Protein AF-A0A4R7WCK3-F1 (afdb_monomer)

Mean predicted aligned error: 16.87 Å

Sequence (222 aa):
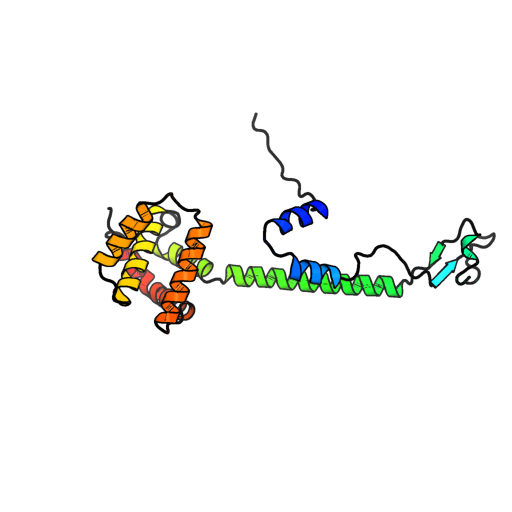MRQEYKLVPVDATADMIAAGMKVYGATARYNAMLAAAPAPLGMEVEVLAWYLPDEDGKPDATVRGDVAKHVPEAFPLVDRAHIARLQAENAALQQRLSVADQRVDELTLNSFQQRVRPWMAECFGPEVLGDEQERNHRFIEEALELIQACGATASEAHQLVDYVYGRPVGDKIQEIGGVMVTLAALCLAHGLNMHIAGETELQRIWTKVDQIRGCQKFCVRA

Secondary structure (DSSP, 8-state):
-PPPP-PPPPPPPHHHHHHHHHTTT-HHHHHHHHHHS---------EEEEEEE-TTS-EEEEE-TTGGGG-TT-EEEE-HHHHHHHHHHHHHHHHHHHHHHHHHHHHHHTSHHHHHHHHHHHHHHHHHTT-HHHHHHHHHHHHHHHHHHTT--HHHHHHHHHHHHTSPPPPHHHHHHHHHHHHHHHHHHTT--HHHHHHHHHHHHHTTHHHHHHHTT-S---

Solvent-accessible surface area (backbone atoms only — not comparable to full-atom values): 13568 Å² total; per-residue (Å²): 136,85,85,84,81,78,88,72,90,70,84,78,47,74,67,59,54,55,57,63,45,68,76,70,76,54,55,69,70,47,50,50,49,58,71,68,36,76,74,76,89,72,80,76,75,69,62,73,29,36,46,49,67,44,102,84,68,47,91,50,88,74,47,66,93,66,68,60,85,79,45,99,71,57,46,76,40,65,52,63,66,58,53,50,49,53,52,52,50,52,54,51,51,53,51,52,49,53,54,50,51,52,50,51,51,52,51,55,62,67,27,70,72,52,59,48,49,61,54,48,42,72,45,56,35,80,78,55,75,71,39,63,66,61,52,51,53,53,51,53,50,55,54,50,54,52,42,42,75,73,67,53,49,73,68,60,53,51,54,49,48,56,59,56,73,71,46,81,87,78,57,70,71,60,51,53,53,50,51,54,53,51,52,51,52,51,25,56,77,70,76,46,58,65,65,61,51,50,53,53,48,56,59,52,53,66,78,35,40,72,58,55,50,67,50,69,86,69,70,82,87,122

Radius of gyration: 31.65 Å; Cα contacts (8 Å, |Δi|>4): 89; chains: 1; bounding box: 63×64×82 Å

pLDDT: mean 74.07, std 22.54, range [30.89, 98.56]

Structure (mmCIF, N/CA/C/O backbone):
data_AF-A0A4R7WCK3-F1
#
_entry.id   AF-A0A4R7WCK3-F1
#
loop_
_atom_site.group_PDB
_atom_site.id
_atom_site.type_symbol
_atom_site.label_atom_id
_atom_site.label_alt_id
_atom_site.label_comp_id
_atom_site.label_asym_id
_atom_site.label_entity_id
_atom_site.label_seq_id
_atom_site.pdbx_PDB_ins_code
_atom_site.Cartn_x
_atom_site.Cartn_y
_atom_site.Cartn_z
_atom_site.occupancy
_atom_site.B_iso_or_equiv
_atom_site.auth_seq_id
_atom_site.auth_comp_id
_atom_site.auth_asym_id
_atom_site.auth_atom_id
_atom_site.pdbx_PDB_model_num
ATOM 1 N N . MET A 1 1 ? 39.339 -16.619 13.224 1.00 38.72 1 MET A N 1
ATOM 2 C CA . MET A 1 1 ? 39.342 -16.730 11.750 1.00 38.72 1 MET A CA 1
ATOM 3 C C . MET A 1 1 ? 37.911 -16.555 11.271 1.00 38.72 1 MET A C 1
ATOM 5 O O . MET A 1 1 ? 37.092 -17.405 11.586 1.00 38.72 1 MET A O 1
ATOM 9 N N . ARG A 1 2 ? 37.573 -15.433 10.623 1.00 31.72 2 ARG A N 1
ATOM 10 C CA . ARG A 1 2 ? 36.254 -15.249 9.996 1.00 31.72 2 ARG A CA 1
ATOM 11 C C . ARG A 1 2 ? 36.349 -15.801 8.575 1.00 31.72 2 ARG A C 1
ATOM 13 O O . ARG A 1 2 ? 37.193 -15.338 7.819 1.00 31.72 2 ARG A O 1
ATOM 20 N N . GLN A 1 3 ? 35.559 -16.824 8.260 1.00 35.12 3 GLN A N 1
ATOM 21 C CA . GLN A 1 3 ? 35.406 -17.301 6.887 1.00 35.12 3 GLN A CA 1
ATOM 22 C C . GLN A 1 3 ? 34.564 -16.283 6.118 1.00 35.12 3 GLN A C 1
ATOM 24 O O . GLN A 1 3 ? 33.428 -16.005 6.498 1.00 35.12 3 GLN A O 1
ATOM 29 N N . GLU A 1 4 ? 35.140 -15.712 5.067 1.00 30.89 4 GLU A N 1
ATOM 30 C CA . GLU A 1 4 ? 34.411 -14.917 4.085 1.00 30.89 4 GLU A CA 1
ATOM 31 C C . GLU A 1 4 ? 33.751 -15.868 3.084 1.00 30.89 4 GLU A C 1
ATOM 33 O O . GLU A 1 4 ? 34.425 -16.646 2.408 1.00 30.89 4 GLU A O 1
ATOM 38 N N . TYR A 1 5 ? 32.422 -15.823 3.005 1.00 34.84 5 TYR A N 1
ATOM 39 C CA . TYR A 1 5 ? 31.654 -16.553 2.003 1.00 34.84 5 TYR A CA 1
ATOM 40 C C . TYR A 1 5 ? 31.407 -15.632 0.811 1.00 34.84 5 TYR A C 1
ATOM 42 O O . TYR A 1 5 ? 30.810 -14.565 0.953 1.00 34.84 5 TYR A O 1
ATOM 50 N N . LYS A 1 6 ? 31.863 -16.050 -0.371 1.00 31.77 6 LYS A N 1
ATOM 51 C CA . LYS A 1 6 ? 31.598 -15.364 -1.636 1.00 31.77 6 LYS A CA 1
ATOM 52 C C . LYS A 1 6 ? 30.443 -16.073 -2.336 1.00 31.77 6 LYS A C 1
ATOM 54 O O . LYS A 1 6 ? 30.582 -17.228 -2.729 1.00 31.77 6 LYS A O 1
ATOM 59 N N . LEU A 1 7 ? 29.308 -15.390 -2.478 1.00 32.06 7 LEU A N 1
ATOM 60 C CA . LEU A 1 7 ? 28.212 -15.847 -3.330 1.00 32.06 7 LEU A CA 1
ATOM 61 C C . LEU A 1 7 ? 28.695 -15.842 -4.783 1.00 32.06 7 LEU A C 1
ATOM 63 O O . LEU A 1 7 ? 29.089 -14.802 -5.312 1.00 32.06 7 LEU A O 1
ATOM 67 N N . VAL A 1 8 ? 28.696 -17.017 -5.403 1.00 37.34 8 VAL A N 1
ATOM 68 C CA . VAL A 1 8 ? 28.954 -17.180 -6.833 1.00 37.34 8 VAL A CA 1
ATOM 69 C C . VAL A 1 8 ? 27.589 -17.328 -7.504 1.00 37.34 8 VAL A C 1
ATOM 71 O O . VAL A 1 8 ? 26.852 -18.240 -7.124 1.00 37.34 8 VAL A O 1
ATOM 74 N N . PRO A 1 9 ? 27.212 -16.449 -8.449 1.00 37.12 9 PRO A N 1
ATOM 75 C CA . PRO A 1 9 ? 26.004 -16.642 -9.236 1.00 37.12 9 PRO A CA 1
ATOM 76 C C . PRO A 1 9 ? 26.137 -17.958 -10.000 1.00 37.12 9 PRO A C 1
ATOM 78 O O . PRO A 1 9 ? 27.088 -18.143 -10.757 1.00 37.12 9 PRO A O 1
ATOM 81 N N . VAL A 1 10 ? 25.220 -18.886 -9.748 1.00 48.84 10 VAL A N 1
ATOM 82 C CA . VAL A 1 10 ? 25.107 -20.118 -10.525 1.00 48.84 10 VAL A CA 1
ATOM 83 C C . VAL A 1 10 ? 24.004 -19.873 -11.536 1.00 48.84 10 VAL A C 1
ATOM 85 O O . VAL A 1 10 ? 22.892 -19.518 -11.140 1.00 48.84 10 VAL A O 1
ATOM 88 N N . ASP A 1 11 ? 24.303 -20.040 -12.821 1.00 52.59 11 ASP A N 1
ATOM 89 C CA . ASP A 1 11 ? 23.267 -20.010 -13.847 1.00 52.59 11 ASP A CA 1
ATOM 90 C C . ASP A 1 11 ? 22.222 -21.076 -13.511 1.00 52.59 11 ASP A C 1
ATOM 92 O O . ASP A 1 11 ? 22.542 -22.248 -13.282 1.00 52.59 11 ASP A O 1
ATOM 96 N N . ALA A 1 12 ? 20.966 -20.649 -13.397 1.00 51.59 12 ALA A N 1
ATOM 97 C CA . ALA A 1 12 ? 19.894 -21.533 -12.982 1.00 51.59 12 ALA A CA 1
ATOM 98 C C . ALA A 1 12 ? 19.701 -22.622 -14.042 1.00 51.59 12 ALA A C 1
ATOM 100 O O . ALA A 1 12 ? 19.399 -22.344 -15.203 1.00 51.59 12 ALA A O 1
ATOM 101 N N . THR A 1 13 ? 19.869 -23.878 -13.636 1.00 60.91 13 THR A N 1
ATOM 102 C CA . THR A 1 13 ? 19.591 -25.012 -14.517 1.00 60.91 13 THR A CA 1
ATOM 103 C C . THR A 1 13 ? 18.090 -25.111 -14.788 1.00 60.91 13 THR A C 1
ATOM 105 O O . THR A 1 13 ? 17.265 -24.681 -13.974 1.00 60.91 13 THR A O 1
ATOM 108 N N . ALA A 1 14 ? 17.716 -25.707 -15.922 1.00 49.44 14 ALA A N 1
ATOM 109 C CA . ALA A 1 14 ? 16.314 -25.891 -16.301 1.00 49.44 14 ALA A CA 1
ATOM 110 C C . ALA A 1 14 ? 15.492 -26.593 -15.197 1.00 49.44 14 ALA A C 1
ATOM 112 O O . ALA A 1 14 ? 14.347 -26.218 -14.939 1.00 49.44 14 ALA A O 1
ATOM 113 N N . ASP A 1 15 ? 16.108 -27.535 -14.479 1.00 58.47 15 ASP A N 1
ATOM 114 C CA . ASP A 1 15 ? 15.478 -28.270 -13.380 1.00 58.47 15 ASP A CA 1
ATOM 115 C C . ASP A 1 15 ? 15.235 -27.394 -12.141 1.00 58.47 15 ASP A C 1
ATOM 117 O O . ASP A 1 15 ? 14.193 -27.504 -11.491 1.00 58.47 15 ASP A O 1
ATOM 121 N N . MET A 1 16 ? 16.157 -26.474 -11.831 1.00 54.25 16 MET A N 1
ATOM 122 C CA . MET A 1 16 ? 16.014 -25.532 -10.713 1.00 54.25 16 MET A CA 1
ATOM 123 C C . MET A 1 16 ? 14.895 -24.518 -10.970 1.00 54.25 16 MET A C 1
ATOM 125 O O . MET A 1 16 ? 14.123 -24.201 -10.062 1.00 54.25 16 MET A O 1
ATOM 129 N N . ILE A 1 17 ? 14.761 -24.059 -12.218 1.00 54.28 17 ILE A N 1
ATOM 130 C CA . ILE A 1 17 ? 13.686 -23.152 -12.641 1.00 54.28 17 ILE A CA 1
ATOM 131 C C . ILE A 1 17 ? 12.331 -23.873 -12.573 1.00 54.28 17 ILE A C 1
ATOM 133 O O . ILE A 1 17 ? 11.371 -23.349 -12.003 1.00 54.28 17 ILE A O 1
ATOM 137 N N . ALA A 1 18 ? 12.259 -25.112 -13.071 1.00 53.69 18 ALA A N 1
ATOM 138 C CA . ALA A 1 18 ? 11.043 -25.922 -13.032 1.00 53.69 18 ALA A CA 1
ATOM 139 C C . ALA A 1 18 ? 10.586 -26.252 -11.595 1.00 53.69 18 ALA A C 1
ATOM 141 O O . ALA A 1 18 ? 9.383 -26.256 -11.309 1.00 53.69 18 ALA A O 1
ATOM 142 N N . ALA A 1 19 ? 11.527 -26.494 -10.676 1.00 58.06 19 ALA A N 1
ATOM 143 C CA . ALA A 1 19 ? 11.235 -26.766 -9.269 1.00 58.06 19 ALA A CA 1
ATOM 144 C C . ALA A 1 19 ? 10.686 -25.533 -8.530 1.00 58.06 19 ALA A C 1
ATOM 146 O O . ALA A 1 19 ? 9.700 -25.651 -7.800 1.00 58.06 19 ALA A O 1
ATOM 147 N N . GLY A 1 20 ? 11.262 -24.347 -8.763 1.00 55.19 20 GLY A N 1
ATOM 148 C CA . GLY A 1 20 ? 10.795 -23.098 -8.150 1.00 55.19 20 GLY A CA 1
ATOM 149 C C . GLY A 1 20 ? 9.381 -22.695 -8.585 1.00 55.19 20 GLY A C 1
ATOM 150 O O . GLY A 1 20 ? 8.617 -22.148 -7.793 1.00 55.19 20 GLY A O 1
ATOM 151 N N . MET A 1 21 ? 8.990 -23.022 -9.820 1.00 52.06 21 MET A N 1
ATOM 152 C CA . MET A 1 21 ? 7.696 -22.618 -10.385 1.00 52.06 21 MET A CA 1
ATOM 153 C C . MET A 1 21 ? 6.519 -23.528 -10.004 1.00 52.06 21 MET A C 1
ATOM 155 O O . MET A 1 21 ? 5.377 -23.061 -9.973 1.00 52.06 21 MET A O 1
ATOM 159 N N . LYS A 1 22 ? 6.764 -24.799 -9.651 1.00 51.22 22 LYS A N 1
ATOM 160 C CA . LYS A 1 22 ? 5.717 -25.692 -9.112 1.00 51.22 22 LYS A CA 1
ATOM 161 C C . LYS A 1 22 ? 5.117 -25.179 -7.799 1.00 51.22 22 LYS A C 1
ATOM 163 O O . LYS A 1 22 ? 3.954 -25.456 -7.526 1.00 51.22 22 LYS A O 1
ATOM 168 N N . VAL A 1 23 ? 5.891 -24.428 -7.014 1.00 49.94 23 VAL A N 1
ATOM 169 C CA . VAL A 1 23 ? 5.501 -23.936 -5.683 1.00 49.94 23 VAL A CA 1
ATOM 170 C C . VAL A 1 23 ? 4.470 -22.797 -5.754 1.00 49.94 23 VAL A C 1
ATOM 172 O O . VAL A 1 23 ? 3.671 -22.653 -4.836 1.00 49.94 23 VAL A O 1
ATOM 175 N N . TYR A 1 24 ? 4.415 -22.036 -6.857 1.00 49.53 24 TYR A N 1
ATOM 176 C CA . TYR A 1 24 ? 3.615 -20.800 -6.958 1.00 49.53 24 TYR A CA 1
ATOM 177 C C . TYR A 1 24 ? 2.472 -20.838 -7.991 1.00 49.53 24 TYR A C 1
ATOM 179 O O . TYR A 1 24 ? 1.928 -19.800 -8.359 1.00 49.53 24 TYR A O 1
ATOM 187 N N . GLY A 1 25 ? 2.065 -22.021 -8.466 1.00 45.97 25 GLY A N 1
ATOM 188 C CA . GLY A 1 25 ? 0.792 -22.190 -9.191 1.00 45.97 25 GLY A CA 1
ATOM 189 C C . GLY A 1 25 ? 0.688 -21.537 -10.581 1.00 45.97 25 GLY A C 1
ATOM 190 O O . GLY A 1 25 ? -0.411 -21.422 -11.117 1.00 45.97 25 GLY A O 1
ATOM 191 N N . ALA A 1 26 ? 1.797 -21.145 -11.212 1.00 48.50 26 ALA A N 1
ATOM 192 C CA . ALA A 1 26 ? 1.801 -20.499 -12.533 1.00 48.50 26 ALA A CA 1
ATOM 193 C C . ALA A 1 26 ? 1.771 -21.484 -13.727 1.00 48.50 26 ALA A C 1
ATOM 195 O O . ALA A 1 26 ? 2.130 -21.128 -14.848 1.00 48.50 26 ALA A O 1
ATOM 196 N N . THR A 1 27 ? 1.368 -22.738 -13.525 1.00 55.53 27 THR A N 1
ATOM 197 C CA . THR A 1 27 ? 1.693 -23.828 -14.456 1.00 55.53 27 THR A CA 1
ATOM 198 C C . THR A 1 27 ? 0.921 -23.793 -15.773 1.00 55.53 27 THR A C 1
ATOM 200 O O . THR A 1 27 ? 1.526 -24.026 -16.805 1.00 55.53 27 THR A O 1
ATOM 203 N N . ALA A 1 28 ? -0.371 -23.462 -15.823 1.00 49.66 28 ALA A N 1
ATOM 204 C CA . ALA A 1 28 ? -1.133 -23.596 -17.078 1.00 49.66 28 ALA A CA 1
ATOM 205 C C . ALA A 1 28 ? -0.783 -22.539 -18.144 1.00 49.66 28 ALA A C 1
ATOM 207 O O . ALA A 1 28 ? -0.506 -22.887 -19.290 1.00 49.66 28 ALA A O 1
ATOM 208 N N . ARG A 1 29 ? -0.764 -21.249 -17.779 1.00 44.12 29 ARG A N 1
ATOM 209 C CA . ARG A 1 29 ? -0.407 -20.168 -18.718 1.00 44.12 29 ARG A CA 1
ATOM 210 C C . ARG A 1 29 ? 1.068 -20.203 -19.093 1.00 44.12 29 ARG A C 1
ATOM 212 O O . ARG A 1 29 ? 1.380 -19.958 -20.249 1.00 44.12 29 ARG A O 1
ATOM 219 N N . TYR A 1 30 ? 1.951 -20.546 -18.156 1.00 45.94 30 TYR A N 1
ATOM 220 C CA . TYR A 1 30 ?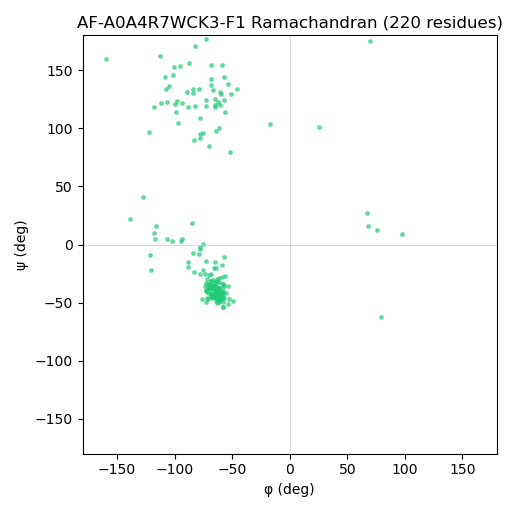 3.375 -20.672 -18.448 1.00 45.94 30 TYR A CA 1
ATOM 221 C C . TYR A 1 30 ? 3.687 -21.927 -19.267 1.00 45.94 30 TYR A C 1
ATOM 223 O O . TYR A 1 30 ? 4.441 -21.829 -20.221 1.00 45.94 30 TYR A O 1
ATOM 231 N N . ASN A 1 31 ? 3.045 -23.072 -19.004 1.00 48.78 31 ASN A N 1
ATOM 232 C CA . ASN A 1 31 ? 3.180 -24.256 -19.863 1.00 48.78 31 ASN A CA 1
ATOM 233 C C . ASN A 1 31 ? 2.607 -24.004 -21.259 1.00 48.78 31 ASN A C 1
ATOM 235 O O . ASN A 1 31 ? 3.186 -24.467 -22.231 1.00 48.78 31 ASN A O 1
ATOM 239 N N . ALA A 1 32 ? 1.514 -23.243 -21.381 1.00 50.53 32 ALA A N 1
ATOM 240 C CA . ALA A 1 32 ? 1.021 -22.791 -22.679 1.00 50.53 32 ALA A CA 1
ATOM 241 C C . ALA A 1 32 ? 2.012 -21.830 -23.355 1.00 50.53 32 ALA A C 1
ATOM 243 O O . ALA A 1 32 ? 2.186 -21.898 -24.563 1.00 50.53 32 ALA A O 1
ATOM 244 N N . MET A 1 33 ? 2.699 -20.980 -22.586 1.00 48.38 33 MET A N 1
ATOM 245 C CA . MET A 1 33 ? 3.734 -20.078 -23.090 1.00 48.38 33 MET A CA 1
ATOM 246 C C . MET A 1 33 ? 5.027 -20.814 -23.466 1.00 48.38 33 MET A C 1
ATOM 248 O O . MET A 1 33 ? 5.654 -20.411 -24.427 1.00 48.38 33 MET A O 1
ATOM 252 N N . LEU A 1 34 ? 5.400 -21.896 -22.775 1.00 45.53 34 LEU A N 1
ATOM 253 C CA . LEU A 1 34 ? 6.506 -22.798 -23.124 1.00 45.53 34 LEU A CA 1
ATOM 254 C C . LEU A 1 34 ? 6.156 -23.700 -24.314 1.00 45.53 34 LEU A C 1
ATOM 256 O O . LEU A 1 34 ? 7.013 -23.974 -25.140 1.00 45.53 34 LEU A O 1
ATOM 260 N N . ALA A 1 35 ? 4.901 -24.142 -24.419 1.00 52.69 35 ALA A N 1
ATOM 261 C CA . ALA A 1 35 ? 4.403 -24.895 -25.568 1.00 52.69 35 ALA A CA 1
ATOM 262 C C . ALA A 1 35 ? 4.238 -24.009 -26.814 1.00 52.69 35 ALA A C 1
ATOM 264 O O . ALA A 1 35 ? 4.351 -24.500 -27.933 1.00 52.69 35 ALA A O 1
ATOM 265 N N . ALA A 1 36 ? 3.962 -22.716 -26.618 1.00 44.78 36 ALA A N 1
ATOM 266 C CA . ALA A 1 36 ? 3.935 -21.701 -27.669 1.00 44.78 36 ALA A CA 1
ATOM 267 C C . ALA A 1 36 ? 5.305 -21.047 -27.901 1.00 44.78 36 ALA A C 1
ATOM 269 O O . ALA A 1 36 ? 5.493 -20.378 -28.918 1.00 44.78 36 ALA A O 1
ATOM 270 N N . ALA A 1 37 ? 6.251 -21.213 -26.973 1.00 40.53 37 ALA A N 1
ATOM 271 C CA . ALA A 1 37 ? 7.620 -20.788 -27.173 1.00 40.53 37 ALA A CA 1
ATOM 272 C C . ALA A 1 37 ? 8.202 -21.666 -28.283 1.00 40.53 37 ALA A C 1
ATOM 274 O O . ALA A 1 37 ? 8.027 -22.889 -28.249 1.00 40.53 37 ALA A O 1
ATOM 275 N N . PRO A 1 38 ? 8.877 -21.073 -29.279 1.00 44.88 38 PRO A N 1
ATOM 276 C CA . PRO A 1 38 ? 9.617 -21.868 -30.242 1.00 44.88 38 PRO A CA 1
ATOM 277 C C . PRO A 1 38 ? 10.566 -22.782 -29.465 1.00 44.88 38 PRO A C 1
ATOM 279 O O . PRO A 1 38 ? 11.148 -22.351 -28.464 1.00 44.88 38 PRO A O 1
ATOM 282 N N . ALA A 1 39 ? 10.669 -24.047 -29.887 1.00 42.22 39 ALA A N 1
ATOM 283 C CA . ALA A 1 39 ? 11.532 -25.019 -29.229 1.00 42.22 39 ALA A CA 1
ATOM 284 C C . ALA A 1 39 ? 12.906 -24.373 -28.966 1.00 42.22 39 ALA A C 1
ATOM 286 O O . ALA A 1 39 ? 13.426 -23.707 -29.871 1.00 42.22 39 ALA A O 1
ATOM 287 N N . PRO A 1 40 ? 13.489 -24.513 -27.755 1.00 42.56 40 PRO A N 1
ATOM 288 C CA . PRO A 1 40 ? 14.861 -24.067 -27.536 1.00 42.56 40 PRO A CA 1
ATOM 289 C C . PRO A 1 40 ? 15.688 -24.692 -28.648 1.00 42.56 40 PRO A C 1
ATOM 291 O O . PRO A 1 40 ? 15.490 -25.880 -28.885 1.00 42.56 40 PRO A O 1
ATOM 294 N N . LEU A 1 41 ? 16.490 -23.887 -29.362 1.00 48.84 41 LEU A N 1
ATOM 295 C CA . LEU A 1 41 ? 17.185 -24.251 -30.606 1.00 48.84 41 LEU A CA 1
ATOM 296 C C . LEU A 1 41 ? 17.997 -25.552 -30.435 1.00 48.84 41 LEU A C 1
ATOM 298 O O . LEU A 1 41 ? 19.208 -25.559 -30.231 1.00 48.84 41 LEU A O 1
ATOM 302 N N . GLY A 1 42 ? 17.290 -26.672 -30.510 1.00 43.41 42 GLY A N 1
ATOM 303 C CA . GLY A 1 42 ? 17.774 -28.021 -30.648 1.00 43.41 42 GLY A CA 1
ATOM 304 C C . GLY A 1 42 ? 17.996 -28.170 -32.129 1.00 43.41 42 GLY A C 1
ATOM 305 O O . GLY A 1 42 ? 17.063 -28.439 -32.874 1.00 43.41 42 GLY A O 1
ATOM 306 N N . MET A 1 43 ? 19.219 -27.831 -32.512 1.00 51.16 43 MET A N 1
ATOM 307 C CA . MET A 1 43 ? 19.800 -27.917 -33.840 1.00 51.16 43 MET A CA 1
ATOM 308 C C . MET A 1 43 ? 19.038 -28.825 -34.815 1.00 51.16 43 MET A C 1
ATOM 310 O O . MET A 1 43 ? 19.240 -30.033 -34.827 1.00 51.16 43 MET A O 1
ATOM 314 N N . GLU A 1 44 ? 18.299 -28.219 -35.734 1.00 42.72 44 GLU A N 1
ATOM 315 C CA . GLU A 1 44 ? 18.464 -28.576 -37.136 1.00 42.72 44 GLU A CA 1
ATOM 316 C C . GLU A 1 44 ? 18.822 -27.298 -37.875 1.00 42.72 44 GLU A C 1
ATOM 318 O O . GL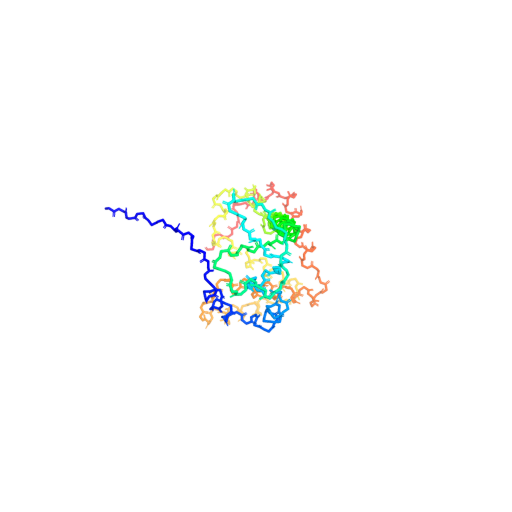U A 1 44 ? 17.993 -26.446 -38.186 1.00 42.72 44 GLU A O 1
ATOM 323 N N . VAL A 1 45 ? 20.124 -27.131 -38.071 1.00 45.84 45 VAL A N 1
ATOM 324 C CA . VAL A 1 45 ? 20.632 -26.179 -39.042 1.00 45.84 45 VAL A CA 1
ATOM 325 C C . VAL A 1 45 ? 20.122 -26.642 -40.401 1.00 45.84 45 VAL A C 1
ATOM 327 O O . VAL A 1 45 ? 20.416 -27.766 -40.804 1.00 45.84 45 VAL A O 1
ATOM 330 N N . GLU A 1 46 ? 19.393 -25.792 -41.121 1.00 44.03 46 GLU A N 1
ATOM 331 C CA . GLU A 1 46 ? 19.106 -26.051 -42.529 1.00 44.03 46 GLU A CA 1
ATOM 332 C C . GLU A 1 46 ? 20.439 -26.025 -43.295 1.00 44.03 46 GLU A C 1
ATOM 334 O O . GLU A 1 46 ? 21.000 -24.967 -43.588 1.00 44.03 46 GLU A O 1
ATOM 339 N N . VAL A 1 47 ? 21.008 -27.207 -43.542 1.00 47.56 47 VAL A N 1
ATOM 340 C CA . VAL A 1 47 ? 22.244 -27.349 -44.313 1.00 47.56 47 VAL A CA 1
ATOM 341 C C . VAL A 1 47 ? 21.898 -27.133 -45.782 1.00 47.56 47 VAL A C 1
ATOM 343 O O . VAL A 1 47 ? 21.457 -28.050 -46.473 1.00 47.56 47 VAL A O 1
ATOM 346 N N . LEU A 1 48 ? 22.084 -25.902 -46.264 1.00 44.44 48 LEU A N 1
ATOM 347 C CA . LEU A 1 48 ? 21.749 -25.524 -47.642 1.00 44.44 48 LEU A CA 1
ATOM 348 C C . LEU A 1 48 ? 22.639 -26.228 -48.679 1.00 44.44 48 LEU A C 1
ATOM 350 O O . LEU A 1 48 ? 22.206 -26.483 -49.808 1.00 44.44 48 LEU A O 1
ATOM 354 N N . ALA A 1 49 ? 23.886 -26.524 -48.305 1.00 47.94 49 ALA A N 1
ATOM 355 C CA . ALA A 1 49 ? 24.855 -27.245 -49.120 1.00 47.94 49 ALA A CA 1
ATOM 356 C C . ALA A 1 49 ? 25.965 -27.850 -48.249 1.00 47.94 49 ALA A C 1
ATOM 358 O O . ALA A 1 49 ? 26.234 -27.385 -47.139 1.00 47.94 49 ALA A O 1
ATOM 359 N N . TRP A 1 50 ? 26.642 -28.857 -48.790 1.00 51.34 50 TRP A N 1
ATOM 360 C CA . TRP A 1 50 ? 27.906 -29.356 -48.261 1.00 51.34 50 TRP A CA 1
ATOM 361 C C . TRP A 1 50 ? 29.041 -28.952 -49.194 1.00 51.34 50 TRP A C 1
ATOM 363 O O . TRP A 1 50 ? 28.864 -28.913 -50.416 1.00 51.34 50 TRP A O 1
ATOM 373 N N . TYR A 1 51 ? 30.192 -28.641 -48.606 1.00 53.72 51 TYR A N 1
ATOM 374 C CA . TYR A 1 51 ? 31.411 -28.325 -49.337 1.00 53.72 51 TYR A CA 1
ATOM 375 C C . TYR A 1 51 ? 32.403 -29.499 -49.280 1.00 53.72 51 TYR A C 1
ATOM 377 O O . TYR A 1 51 ? 32.584 -30.083 -48.211 1.00 53.72 51 TYR A O 1
ATOM 385 N N . LEU A 1 52 ? 33.021 -29.820 -50.425 1.00 54.22 52 LEU A N 1
ATOM 386 C CA . LEU A 1 52 ? 34.062 -30.837 -50.592 1.00 54.22 52 LEU A CA 1
ATOM 387 C C . LEU A 1 52 ? 35.361 -30.173 -51.079 1.00 54.22 52 LEU A C 1
ATOM 389 O O . LEU A 1 52 ? 35.339 -29.586 -52.162 1.00 54.22 52 LEU A O 1
ATOM 393 N N . PRO A 1 53 ? 36.470 -30.235 -50.323 1.00 49.34 53 PRO A N 1
ATOM 394 C CA . PRO A 1 53 ? 37.749 -29.718 -50.797 1.00 49.34 53 PRO A CA 1
ATOM 395 C C . PRO A 1 53 ? 38.308 -30.549 -51.956 1.00 49.34 53 PRO A C 1
ATOM 397 O O . PRO A 1 53 ? 38.251 -31.778 -51.917 1.00 49.34 53 PRO A O 1
ATOM 400 N N . ASP A 1 54 ? 38.845 -29.877 -52.979 1.00 55.31 54 ASP A N 1
ATOM 401 C CA . ASP A 1 54 ? 39.668 -30.524 -54.007 1.00 55.31 54 ASP A CA 1
ATOM 402 C C . ASP A 1 54 ? 41.061 -30.904 -53.457 1.00 55.31 54 ASP A C 1
ATOM 404 O O . ASP A 1 54 ? 41.391 -30.617 -52.301 1.00 55.31 54 ASP A O 1
ATOM 408 N N . GLU A 1 55 ? 41.893 -31.562 -54.274 1.00 55.22 55 GLU A N 1
ATOM 409 C CA . GLU A 1 55 ? 43.247 -32.005 -53.885 1.00 55.22 55 GLU A CA 1
ATOM 410 C C . GLU A 1 55 ? 44.174 -30.847 -53.443 1.00 55.22 55 GLU A C 1
ATOM 412 O O . GLU A 1 55 ? 45.158 -31.087 -52.742 1.00 55.22 55 GLU A O 1
ATOM 417 N N . ASP A 1 56 ? 43.828 -29.595 -53.777 1.00 55.88 56 ASP A N 1
ATOM 418 C CA . ASP A 1 56 ? 44.541 -28.366 -53.405 1.00 55.88 56 ASP A CA 1
ATOM 419 C C . ASP A 1 56 ? 43.864 -27.596 -52.241 1.00 55.88 56 ASP A C 1
ATOM 421 O O . ASP A 1 56 ? 44.313 -26.508 -51.856 1.00 55.88 56 ASP A O 1
ATOM 425 N N . GLY A 1 57 ? 42.777 -28.126 -51.665 1.00 54.78 57 GLY A N 1
ATOM 426 C CA . GLY A 1 57 ? 42.005 -27.512 -50.579 1.00 54.78 57 GLY A CA 1
ATOM 427 C C . GLY A 1 57 ? 41.094 -26.352 -51.005 1.00 54.78 57 GLY A C 1
ATOM 428 O O . GLY A 1 57 ? 40.603 -25.610 -50.144 1.00 54.78 57 GLY A O 1
ATOM 429 N N . LYS A 1 58 ? 40.868 -26.157 -52.310 1.00 47.06 58 LYS A N 1
ATOM 430 C CA . LYS A 1 58 ? 40.049 -25.073 -52.868 1.00 47.06 58 LYS A CA 1
ATOM 431 C C . LYS A 1 58 ? 38.608 -25.498 -53.138 1.00 47.06 58 LYS A C 1
ATOM 433 O O . LYS A 1 58 ? 38.344 -26.677 -53.380 1.00 47.06 58 LYS A O 1
ATOM 438 N N . PRO A 1 59 ? 37.669 -24.526 -53.113 1.00 46.22 59 PRO A N 1
ATOM 439 C CA . PRO A 1 59 ? 36.275 -24.884 -53.171 1.00 46.22 59 PRO A CA 1
ATOM 440 C C . PRO A 1 59 ? 35.718 -25.261 -54.540 1.00 46.22 59 PRO A C 1
ATOM 442 O O . PRO A 1 59 ? 35.498 -24.374 -55.360 1.00 46.22 59 PRO A O 1
ATOM 445 N N . ASP A 1 60 ? 35.418 -26.553 -54.734 1.00 46.09 60 ASP A N 1
ATOM 446 C CA . ASP A 1 60 ? 34.694 -27.094 -55.893 1.00 46.09 60 ASP A CA 1
ATOM 447 C C . ASP A 1 60 ? 33.200 -27.367 -55.579 1.00 46.09 60 ASP A C 1
ATOM 449 O O . ASP A 1 60 ? 32.774 -27.505 -54.428 1.00 46.09 60 ASP A O 1
ATOM 453 N N . ALA A 1 61 ? 32.362 -27.316 -56.612 1.00 46.66 61 ALA A N 1
ATOM 454 C CA . ALA A 1 61 ? 30.958 -26.925 -56.547 1.00 46.66 61 ALA A CA 1
ATOM 455 C C . ALA A 1 61 ? 30.009 -27.851 -55.744 1.00 46.66 61 ALA A C 1
ATOM 457 O O . ALA A 1 61 ? 29.818 -29.027 -56.033 1.00 46.66 61 ALA A O 1
ATOM 458 N N . THR A 1 62 ? 29.330 -27.216 -54.782 1.00 51.09 62 THR A N 1
ATOM 459 C CA . THR A 1 62 ? 27.946 -27.398 -54.290 1.00 51.09 62 THR A CA 1
ATOM 460 C C . THR A 1 62 ? 27.283 -28.773 -54.477 1.00 51.09 62 THR A C 1
ATOM 462 O O . THR A 1 62 ? 26.668 -29.052 -55.507 1.00 51.09 62 THR A O 1
ATOM 465 N N . VAL A 1 63 ? 27.240 -29.580 -53.409 1.00 49.22 63 VAL A N 1
ATOM 466 C CA . VAL A 1 63 ? 26.445 -30.820 -53.385 1.00 49.22 63 VAL A CA 1
ATOM 467 C C . VAL A 1 63 ? 25.205 -30.653 -52.499 1.00 49.22 63 VAL A C 1
ATOM 469 O O . VAL A 1 63 ? 25.310 -30.321 -51.316 1.00 49.22 63 VAL A O 1
ATOM 472 N N . ARG A 1 64 ? 24.009 -30.864 -53.071 1.00 46.62 64 ARG A N 1
ATOM 473 C CA . ARG A 1 64 ? 22.726 -30.820 -52.344 1.00 46.62 64 ARG A CA 1
ATOM 474 C C . ARG A 1 64 ? 22.351 -32.189 -51.768 1.00 46.62 64 ARG A C 1
ATOM 476 O O . ARG A 1 64 ? 22.316 -33.187 -52.483 1.00 46.62 64 ARG A O 1
ATOM 483 N N . GLY A 1 65 ? 21.978 -32.184 -50.489 1.00 46.44 65 GLY A N 1
ATOM 484 C CA . GLY A 1 65 ? 21.050 -33.133 -49.863 1.00 46.44 65 GLY A CA 1
ATOM 485 C C . GLY A 1 65 ? 21.584 -34.514 -49.485 1.00 46.44 65 GLY A C 1
ATOM 486 O O . GLY A 1 65 ? 21.582 -34.849 -48.305 1.00 46.44 65 GLY A O 1
ATOM 487 N N . ASP A 1 66 ? 22.028 -35.327 -50.448 1.00 49.22 66 ASP A N 1
ATOM 488 C CA . ASP A 1 66 ? 22.132 -36.782 -50.208 1.00 49.22 66 ASP A CA 1
ATOM 489 C C . 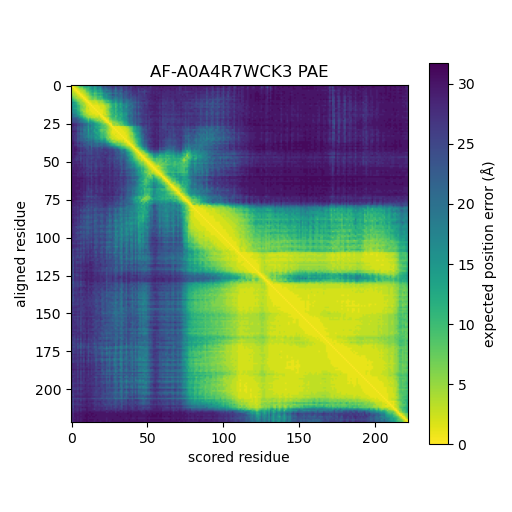ASP A 1 66 ? 23.527 -37.400 -50.357 1.00 49.22 66 ASP A C 1
ATOM 491 O O . ASP A 1 66 ? 23.803 -38.434 -49.748 1.00 49.22 66 ASP A O 1
ATOM 495 N N . VAL A 1 67 ? 24.449 -36.764 -51.082 1.00 46.06 67 VAL A N 1
ATOM 496 C CA . VAL A 1 67 ? 25.796 -37.331 -51.304 1.00 46.06 67 VAL A CA 1
ATOM 497 C C . VAL A 1 67 ? 26.707 -37.154 -50.078 1.00 46.06 67 VAL A C 1
ATOM 499 O O . VAL A 1 67 ? 27.595 -37.967 -49.840 1.00 46.06 67 VAL A O 1
ATOM 502 N N . ALA A 1 68 ? 26.450 -36.145 -49.240 1.00 47.66 68 ALA A N 1
ATOM 503 C CA . ALA A 1 68 ? 27.277 -35.822 -48.073 1.00 47.66 68 ALA A CA 1
ATOM 504 C C . ALA A 1 68 ? 27.275 -36.898 -46.972 1.00 47.66 68 ALA A C 1
ATOM 506 O O . ALA A 1 68 ? 28.210 -36.968 -46.185 1.00 47.66 68 ALA A O 1
ATOM 507 N N . LYS A 1 69 ? 26.269 -37.785 -46.943 1.00 50.75 69 LYS A N 1
ATOM 508 C CA . LYS A 1 69 ? 26.176 -38.889 -45.966 1.00 50.75 69 LYS A CA 1
ATOM 509 C C . LYS A 1 69 ? 27.296 -39.930 -46.117 1.00 50.75 69 LYS A C 1
ATOM 511 O O . LYS A 1 69 ? 27.488 -40.741 -45.219 1.00 50.75 69 LYS A O 1
ATOM 516 N N . HIS A 1 70 ? 28.009 -39.917 -47.244 1.00 50.88 70 HIS A N 1
ATOM 517 C CA . HIS A 1 70 ? 29.028 -40.909 -47.591 1.00 50.88 70 HIS A CA 1
ATOM 518 C C . HIS A 1 70 ? 30.436 -40.312 -47.728 1.00 50.88 70 HIS A C 1
ATOM 520 O O . HIS A 1 70 ? 31.356 -41.039 -48.098 1.00 50.88 70 HIS A O 1
ATOM 526 N N . VAL A 1 71 ? 30.624 -39.015 -47.440 1.00 48.09 71 VAL A N 1
ATOM 527 C CA . VAL A 1 71 ? 31.930 -38.352 -47.562 1.00 48.09 71 VAL A CA 1
ATOM 528 C C . VAL A 1 71 ? 32.467 -37.981 -46.171 1.00 48.09 71 VAL A C 1
ATOM 530 O O . VAL A 1 71 ? 31.788 -37.247 -45.456 1.00 48.09 71 VAL A O 1
ATOM 533 N N . PRO A 1 72 ? 33.660 -38.465 -45.766 1.00 48.44 72 PRO A N 1
ATOM 534 C CA . PRO A 1 72 ? 34.168 -38.310 -44.395 1.00 48.44 72 PRO A CA 1
ATOM 535 C C . PRO A 1 72 ? 34.447 -36.865 -43.948 1.00 48.44 72 PRO A C 1
ATOM 537 O O . PRO A 1 72 ? 34.509 -36.610 -42.750 1.00 48.44 72 PRO A O 1
ATOM 540 N N . GLU A 1 73 ? 34.610 -35.928 -44.888 1.00 50.19 73 GLU A N 1
ATOM 541 C CA . GLU A 1 73 ? 35.075 -34.553 -44.632 1.00 50.19 73 GLU A CA 1
ATOM 542 C C . GLU A 1 73 ? 34.137 -33.489 -45.229 1.00 50.19 73 GLU A C 1
ATOM 544 O O . GLU A 1 73 ? 34.566 -32.495 -45.810 1.00 50.19 73 GLU A O 1
ATOM 549 N N . ALA A 1 74 ? 32.825 -33.698 -45.122 1.00 45.38 74 ALA A N 1
ATOM 550 C CA . ALA A 1 74 ? 31.845 -32.694 -45.520 1.00 45.38 74 ALA A CA 1
ATOM 551 C C . ALA A 1 74 ? 31.620 -31.681 -44.377 1.00 45.38 74 ALA A C 1
ATOM 553 O O . ALA A 1 74 ? 31.343 -32.069 -43.241 1.00 45.38 74 ALA A O 1
ATOM 554 N N . PHE A 1 75 ? 31.681 -30.377 -44.673 1.00 48.62 75 PHE A N 1
ATOM 555 C CA . PHE A 1 75 ? 31.364 -29.307 -43.713 1.00 48.62 75 PHE A CA 1
ATOM 556 C C . PHE A 1 75 ? 30.018 -28.643 -44.052 1.00 48.62 75 PHE A C 1
ATOM 558 O O . PHE A 1 75 ? 29.786 -28.320 -45.224 1.00 48.62 75 PHE A O 1
ATOM 565 N N . PRO A 1 76 ? 29.124 -28.417 -43.070 1.00 50.53 76 PRO A N 1
ATOM 566 C CA . PRO A 1 76 ? 27.816 -27.829 -43.336 1.00 50.53 76 PRO A CA 1
ATOM 567 C C . PRO A 1 76 ? 27.945 -26.335 -43.669 1.00 50.53 76 PRO A C 1
ATOM 569 O O . PRO A 1 76 ? 28.463 -25.554 -42.866 1.00 50.53 76 PRO A O 1
ATOM 572 N N . LEU A 1 77 ? 27.426 -25.904 -44.827 1.00 47.41 77 LEU A N 1
ATOM 573 C CA . LEU A 1 77 ? 27.185 -24.482 -45.082 1.00 47.41 77 LEU A CA 1
ATOM 574 C C . LEU A 1 77 ? 25.904 -24.058 -44.355 1.00 47.41 77 LEU A C 1
ATOM 576 O O . LEU A 1 77 ? 24.791 -24.206 -44.855 1.00 47.41 77 LEU A O 1
ATOM 580 N N . VAL A 1 78 ? 26.098 -23.513 -43.157 1.00 53.66 78 VAL A N 1
ATOM 581 C CA . VAL A 1 78 ? 25.121 -22.671 -42.460 1.00 53.66 78 VAL A CA 1
ATOM 582 C C . VAL A 1 78 ? 24.809 -21.447 -43.318 1.00 53.66 78 VAL A C 1
ATOM 584 O O . VAL A 1 78 ? 25.733 -20.741 -43.736 1.00 53.66 78 VAL A O 1
ATOM 587 N N . ASP A 1 79 ? 23.524 -21.155 -43.543 1.00 64.06 79 ASP A N 1
ATOM 588 C CA . ASP A 1 79 ? 23.127 -19.877 -44.128 1.00 64.06 79 ASP A CA 1
ATOM 589 C C . ASP A 1 79 ? 23.560 -18.741 -43.196 1.00 64.06 79 ASP A C 1
ATOM 591 O O . ASP A 1 79 ? 22.924 -18.440 -42.180 1.00 64.06 79 ASP A O 1
ATOM 595 N N . ARG A 1 80 ? 24.681 -18.102 -43.534 1.00 60.66 80 ARG A N 1
ATOM 596 C CA . ARG A 1 80 ? 25.193 -16.948 -42.793 1.00 60.66 80 ARG A CA 1
ATOM 597 C C . ARG A 1 80 ? 24.144 -15.837 -42.711 1.00 60.66 80 ARG A C 1
ATOM 599 O O . ARG A 1 80 ? 24.162 -15.095 -41.733 1.00 60.66 80 ARG A O 1
ATOM 606 N N . ALA A 1 81 ? 23.222 -15.742 -43.676 1.00 61.00 81 ALA A N 1
ATOM 607 C CA . ALA A 1 81 ? 22.132 -14.774 -43.640 1.00 61.00 81 ALA A CA 1
ATOM 608 C C . ALA A 1 81 ? 21.089 -15.124 -42.566 1.00 61.00 81 ALA A C 1
ATOM 610 O O . ALA A 1 81 ? 20.659 -14.237 -41.828 1.00 61.00 81 ALA A O 1
ATOM 611 N N . HIS A 1 82 ? 20.733 -16.403 -42.414 1.00 66.81 82 HIS A N 1
ATOM 612 C CA . HIS A 1 82 ? 19.850 -16.863 -41.342 1.00 66.81 82 HIS A CA 1
ATOM 613 C C . HIS A 1 82 ? 20.459 -16.640 -39.950 1.00 66.81 82 HIS A C 1
ATOM 615 O O . HIS A 1 82 ? 19.799 -16.081 -39.072 1.00 66.81 82 HIS A O 1
ATOM 621 N N . ILE A 1 83 ? 21.739 -16.987 -39.758 1.00 71.50 83 ILE A N 1
ATOM 622 C CA . ILE A 1 83 ? 22.448 -16.732 -38.491 1.00 71.50 83 ILE A CA 1
ATOM 623 C C . ILE A 1 83 ? 22.498 -15.232 -38.192 1.00 71.50 83 ILE A C 1
ATOM 625 O O . ILE A 1 83 ? 22.174 -14.824 -37.078 1.00 71.50 83 ILE A O 1
ATOM 629 N N . ALA A 1 84 ? 22.843 -14.401 -39.179 1.00 70.69 84 ALA A N 1
ATOM 630 C CA . ALA A 1 84 ? 22.879 -12.951 -39.010 1.00 70.69 84 ALA A CA 1
ATOM 631 C C . ALA A 1 84 ? 21.497 -12.375 -38.659 1.00 70.69 84 ALA A C 1
ATOM 633 O O . ALA A 1 84 ? 21.398 -11.481 -37.818 1.00 70.69 84 ALA A O 1
ATOM 634 N N . ARG A 1 85 ? 20.419 -12.913 -39.245 1.00 78.06 85 ARG A N 1
ATOM 635 C CA . ARG A 1 85 ? 19.042 -12.524 -38.919 1.00 78.06 85 ARG A CA 1
ATOM 636 C C . ARG A 1 85 ? 18.684 -12.867 -37.474 1.00 78.06 85 ARG A C 1
ATOM 638 O O . ARG A 1 85 ? 18.179 -12.000 -36.770 1.00 78.06 85 ARG A O 1
ATOM 645 N N . LEU A 1 86 ? 18.969 -14.089 -37.025 1.00 79.25 86 LEU A N 1
ATOM 646 C CA . LEU A 1 86 ? 18.713 -14.498 -35.640 1.00 79.25 86 LEU A CA 1
ATOM 647 C C . LEU A 1 86 ? 19.565 -13.710 -34.641 1.00 79.25 86 LEU A C 1
ATOM 649 O O . LEU A 1 86 ? 19.089 -13.355 -33.567 1.00 79.25 86 LEU A O 1
ATOM 653 N N . GLN A 1 87 ? 20.815 -13.400 -34.984 1.00 82.38 87 GLN A N 1
ATOM 654 C CA . GLN A 1 87 ? 21.673 -12.546 -34.163 1.00 82.38 87 GLN A CA 1
ATOM 655 C C . GLN A 1 87 ? 21.120 -11.120 -34.063 1.00 82.38 87 GLN A C 1
ATOM 657 O O . GLN A 1 87 ? 21.088 -10.560 -32.969 1.00 82.38 87 GLN A O 1
ATOM 662 N N . ALA A 1 88 ? 20.630 -10.555 -35.170 1.00 80.00 88 ALA A N 1
ATOM 663 C CA . ALA A 1 88 ? 19.983 -9.247 -35.174 1.00 80.00 88 ALA A CA 1
ATOM 664 C C . ALA A 1 88 ? 18.683 -9.243 -34.350 1.00 80.00 88 ALA A C 1
ATOM 666 O O . ALA A 1 88 ? 18.431 -8.302 -33.598 1.00 80.00 88 ALA A O 1
ATOM 667 N N . GLU A 1 89 ? 17.880 -10.304 -34.446 1.00 89.62 89 GLU A N 1
ATOM 668 C CA . GLU A 1 89 ? 16.650 -10.457 -33.666 1.00 89.62 89 GLU A CA 1
ATOM 669 C C . GLU A 1 89 ? 16.937 -10.609 -32.167 1.00 89.62 89 GLU A C 1
ATOM 671 O O . GLU A 1 89 ? 16.337 -9.906 -31.354 1.00 89.62 89 GLU A O 1
ATOM 676 N N . ASN A 1 90 ? 17.916 -11.438 -31.793 1.00 88.12 90 ASN A N 1
ATOM 677 C CA . ASN A 1 90 ? 18.363 -11.567 -30.406 1.00 88.12 90 ASN A CA 1
ATOM 678 C C . ASN A 1 90 ? 18.889 -10.239 -29.849 1.00 88.12 90 ASN A C 1
ATOM 680 O O . ASN A 1 90 ? 18.525 -9.866 -28.735 1.00 88.12 90 ASN A O 1
ATOM 684 N N . ALA A 1 91 ? 19.688 -9.496 -30.620 1.00 89.50 91 ALA A N 1
ATOM 685 C CA . ALA A 1 91 ? 20.172 -8.180 -30.209 1.00 89.50 91 ALA A CA 1
ATOM 686 C C . ALA A 1 91 ? 19.013 -7.190 -29.987 1.00 89.50 91 ALA A C 1
ATOM 688 O O . ALA A 1 91 ? 18.991 -6.468 -28.989 1.00 89.50 91 ALA A O 1
ATOM 689 N N . ALA A 1 92 ? 18.004 -7.201 -30.864 1.00 89.56 92 ALA A N 1
ATOM 690 C CA . ALA A 1 92 ? 16.811 -6.372 -30.709 1.00 89.56 92 ALA A CA 1
ATOM 691 C C . ALA A 1 92 ? 15.980 -6.765 -29.472 1.00 89.56 92 ALA A C 1
ATOM 693 O O . ALA A 1 92 ? 15.481 -5.893 -28.758 1.00 89.56 92 ALA A O 1
ATOM 694 N N . LEU A 1 93 ? 15.838 -8.063 -29.185 1.00 92.56 93 LEU A N 1
ATOM 695 C CA . LEU A 1 93 ? 15.146 -8.547 -27.986 1.00 92.56 93 LEU A CA 1
ATOM 696 C C . LEU A 1 93 ? 15.888 -8.163 -26.703 1.00 92.56 93 LEU A C 1
ATOM 698 O O . LEU A 1 93 ? 15.257 -7.673 -25.767 1.00 92.56 93 LEU A O 1
ATOM 702 N N . GLN A 1 94 ? 17.213 -8.311 -26.676 1.00 93.94 94 GLN A N 1
ATOM 703 C CA . GLN A 1 94 ? 18.046 -7.886 -25.548 1.00 93.94 94 GLN A CA 1
ATOM 704 C C . GLN A 1 94 ? 17.916 -6.384 -25.286 1.00 93.94 94 GLN A C 1
ATOM 706 O O . GLN A 1 94 ? 17.762 -5.966 -24.139 1.00 93.94 94 GLN A O 1
ATOM 711 N N . GLN A 1 95 ? 17.893 -5.569 -26.343 1.00 92.00 95 GLN A N 1
ATOM 712 C CA . GLN A 1 95 ? 17.664 -4.133 -26.212 1.00 92.00 95 GLN A CA 1
ATOM 713 C C . GLN A 1 95 ? 16.282 -3.830 -25.613 1.00 92.00 95 GLN A C 1
ATOM 715 O O . GLN A 1 95 ? 16.168 -3.001 -24.713 1.00 92.00 95 GLN A O 1
ATOM 720 N N . ARG A 1 96 ? 15.225 -4.508 -26.078 1.00 93.38 96 ARG A N 1
ATOM 721 C CA . ARG A 1 96 ? 13.864 -4.321 -25.548 1.00 93.38 96 ARG A CA 1
ATOM 722 C C . ARG A 1 96 ? 13.750 -4.723 -24.081 1.00 93.38 96 ARG A C 1
ATOM 724 O O . ARG A 1 96 ? 13.084 -4.016 -23.331 1.00 93.38 96 ARG A O 1
ATOM 731 N N . LEU A 1 97 ? 14.389 -5.825 -23.687 1.00 93.19 97 LEU A N 1
ATOM 732 C CA . LEU A 1 97 ? 14.443 -6.262 -22.294 1.00 93.19 97 LEU A CA 1
ATOM 733 C C . LEU A 1 97 ? 15.134 -5.208 -21.424 1.00 93.19 97 LEU A C 1
ATOM 735 O O . LEU A 1 97 ? 14.559 -4.771 -20.437 1.00 93.19 97 LEU A O 1
ATOM 739 N N . SER A 1 98 ? 16.295 -4.711 -21.857 1.00 93.31 98 SER A N 1
ATOM 740 C CA . SER A 1 98 ? 17.022 -3.665 -21.131 1.00 93.31 98 SER A CA 1
ATOM 741 C C . SER A 1 98 ? 16.194 -2.389 -20.937 1.00 93.31 98 SER A C 1
ATOM 743 O O . SER A 1 98 ? 16.199 -1.819 -19.848 1.00 93.31 98 SER A O 1
ATOM 745 N N . VAL A 1 99 ? 15.450 -1.954 -21.959 1.00 93.00 99 VAL A N 1
ATOM 746 C CA . VAL A 1 99 ? 14.547 -0.794 -21.847 1.00 93.00 99 VAL A CA 1
ATOM 747 C C . VAL A 1 99 ? 13.394 -1.073 -20.876 1.00 93.00 99 VAL A C 1
ATOM 749 O O . VAL A 1 99 ? 12.989 -0.184 -20.128 1.00 93.00 99 VAL A O 1
ATOM 752 N N . ALA A 1 100 ? 12.853 -2.293 -20.874 1.00 88.19 100 ALA A N 1
ATOM 753 C CA . ALA A 1 100 ? 11.796 -2.679 -19.946 1.00 88.19 100 ALA A CA 1
ATOM 754 C C . ALA A 1 100 ? 12.289 -2.689 -18.491 1.00 88.19 100 ALA A C 1
ATOM 756 O O . ALA A 1 100 ? 11.607 -2.133 -17.632 1.00 88.19 100 ALA A O 1
ATOM 757 N N . ASP A 1 101 ? 13.478 -3.236 -18.232 1.00 89.19 101 ASP A N 1
ATOM 758 C CA . ASP A 1 101 ? 14.091 -3.255 -16.898 1.00 89.19 101 ASP A CA 1
ATOM 759 C C . ASP A 1 101 ? 14.324 -1.831 -16.380 1.00 89.19 101 ASP A C 1
ATOM 761 O O . ASP A 1 101 ? 13.869 -1.485 -15.291 1.00 89.19 101 ASP A O 1
ATOM 765 N N . GLN A 1 102 ? 14.906 -0.956 -17.211 1.00 88.25 102 GLN A N 1
ATOM 766 C CA . GLN A 1 102 ? 15.069 0.465 -16.878 1.00 88.25 102 GLN A CA 1
ATOM 767 C C . GLN A 1 102 ? 13.733 1.124 -16.527 1.00 88.25 102 GLN A C 1
ATOM 769 O O . GLN A 1 102 ? 13.638 1.890 -15.568 1.00 88.25 102 GLN A O 1
ATOM 774 N N . ARG A 1 103 ? 12.671 0.805 -17.273 1.00 89.56 103 ARG A N 1
ATOM 775 C CA . ARG A 1 103 ? 11.346 1.357 -17.005 1.00 89.56 103 ARG A CA 1
ATOM 776 C C . ARG A 1 103 ? 10.756 0.851 -15.687 1.00 89.56 103 ARG A C 1
ATOM 778 O O . ARG A 1 103 ? 10.080 1.614 -14.997 1.00 89.56 103 ARG A O 1
ATOM 785 N N . VAL A 1 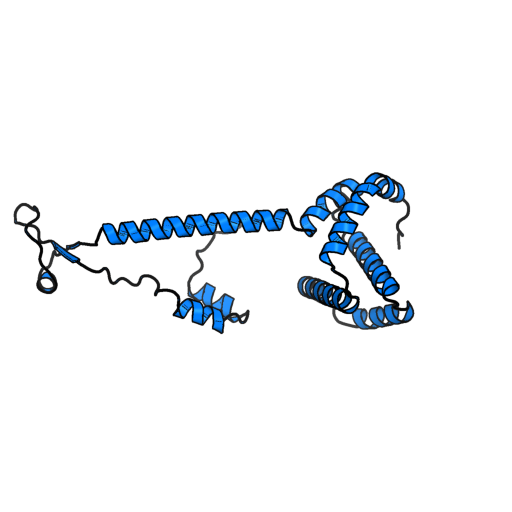104 ? 10.978 -0.413 -15.340 1.00 87.44 104 VAL A N 1
ATOM 786 C CA . VAL A 1 104 ? 10.552 -0.985 -14.054 1.00 87.44 104 VAL A CA 1
ATOM 787 C C . VAL A 1 104 ? 11.288 -0.312 -12.900 1.00 87.44 104 VAL A C 1
ATOM 789 O O . VAL A 1 104 ? 10.645 0.073 -11.918 1.00 87.44 104 VAL A O 1
ATOM 792 N N . ASP A 1 105 ? 12.595 -0.093 -13.036 1.00 83.94 105 ASP A N 1
ATOM 793 C CA . ASP A 1 105 ? 13.395 0.624 -12.042 1.00 83.94 105 ASP A CA 1
ATOM 794 C C . ASP A 1 105 ? 12.884 2.057 -11.853 1.00 83.94 105 ASP A C 1
ATOM 796 O O . ASP A 1 105 ? 12.627 2.482 -10.726 1.00 83.94 105 ASP A O 1
ATOM 800 N N . GLU A 1 106 ? 12.630 2.785 -12.945 1.00 83.88 106 GLU A N 1
ATOM 801 C CA . GLU A 1 106 ? 12.044 4.129 -12.900 1.00 83.88 106 GLU A CA 1
ATOM 802 C C . GLU A 1 106 ? 10.690 4.158 -12.182 1.00 83.88 106 GLU A C 1
ATOM 804 O O . GLU A 1 106 ? 10.440 5.042 -11.360 1.00 83.88 106 GLU A O 1
ATOM 809 N N . LEU A 1 107 ? 9.793 3.216 -12.485 1.00 85.25 107 LEU A N 1
ATOM 810 C CA . LEU A 1 107 ? 8.476 3.140 -11.847 1.00 85.25 107 LEU A CA 1
ATOM 811 C C . LEU A 1 107 ? 8.590 2.798 -10.360 1.00 85.25 107 LEU A C 1
ATOM 813 O O . LEU A 1 107 ? 7.847 3.341 -9.542 1.00 85.25 107 LEU A O 1
ATOM 817 N N . THR A 1 108 ? 9.544 1.941 -10.004 1.00 84.31 108 THR A N 1
ATOM 818 C CA . THR A 1 108 ? 9.814 1.559 -8.616 1.00 84.31 108 THR A CA 1
ATOM 819 C C . THR A 1 108 ? 10.364 2.744 -7.826 1.00 84.31 108 THR A C 1
ATOM 821 O O . THR A 1 108 ? 9.855 3.047 -6.744 1.00 84.31 108 THR A O 1
ATOM 824 N N . LEU A 1 109 ? 11.333 3.472 -8.389 1.00 81.75 109 LEU A N 1
ATOM 825 C CA . LEU A 1 109 ? 11.913 4.682 -7.797 1.00 81.75 109 LEU A CA 1
ATOM 826 C C . LEU A 1 109 ? 10.893 5.823 -7.658 1.00 81.75 109 LEU A C 1
ATOM 828 O O . LEU A 1 109 ? 10.967 6.589 -6.702 1.00 81.75 109 LEU A O 1
ATOM 832 N N . ASN A 1 110 ? 9.914 5.912 -8.563 1.00 87.75 110 ASN A N 1
ATOM 833 C CA . ASN A 1 110 ? 8.844 6.917 -8.517 1.00 87.75 110 ASN A CA 1
ATOM 834 C C . ASN A 1 110 ? 7.565 6.441 -7.807 1.00 87.75 110 ASN A C 1
ATOM 836 O O . ASN A 1 110 ? 6.561 7.166 -7.769 1.00 87.75 110 ASN A O 1
ATOM 840 N N . SER A 1 111 ? 7.583 5.237 -7.230 1.00 93.31 111 SER A N 1
ATOM 841 C CA . SER A 1 111 ? 6.444 4.699 -6.492 1.00 93.31 111 SER A CA 1
ATOM 842 C C . SER A 1 111 ? 6.051 5.607 -5.326 1.00 93.31 111 SER A C 1
ATOM 844 O O . SER A 1 111 ? 6.862 6.358 -4.777 1.00 93.31 111 SER A O 1
ATOM 846 N N . PHE A 1 112 ? 4.782 5.525 -4.923 1.00 93.00 112 PHE A N 1
ATOM 847 C CA . PHE A 1 112 ? 4.268 6.281 -3.781 1.00 93.00 112 PHE A CA 1
ATOM 848 C C . PHE A 1 112 ? 5.128 6.068 -2.525 1.00 93.00 112 PHE A C 1
ATOM 850 O O . PHE A 1 112 ? 5.564 7.031 -1.902 1.00 93.00 112 PHE A O 1
ATOM 857 N N . GLN A 1 113 ? 5.468 4.812 -2.218 1.00 92.88 113 GLN A N 1
ATOM 858 C CA . GLN A 1 113 ? 6.302 4.459 -1.069 1.00 92.88 113 GLN A CA 1
ATOM 859 C C . GLN A 1 113 ? 7.684 5.130 -1.114 1.00 92.88 113 GLN A C 1
ATOM 861 O O . GLN A 1 113 ? 8.134 5.671 -0.103 1.00 92.88 113 GLN A O 1
ATOM 866 N N . GLN A 1 114 ? 8.349 5.147 -2.276 1.00 92.25 114 GLN A N 1
ATOM 867 C CA . GLN A 1 114 ? 9.650 5.813 -2.408 1.00 92.25 114 GLN A CA 1
ATOM 868 C C . GLN A 1 114 ? 9.542 7.336 -2.280 1.00 92.25 114 GLN A C 1
ATOM 870 O O . GLN A 1 114 ? 10.445 7.960 -1.726 1.00 92.25 114 GLN A O 1
ATOM 875 N N . ARG A 1 115 ? 8.424 7.941 -2.700 1.00 93.94 115 ARG A N 1
ATOM 876 C CA . ARG A 1 115 ? 8.178 9.385 -2.540 1.00 93.94 115 ARG A CA 1
ATOM 877 C C . ARG A 1 115 ? 7.801 9.806 -1.116 1.00 93.94 115 ARG A C 1
ATOM 879 O O . ARG A 1 115 ? 8.027 10.961 -0.762 1.00 93.94 115 ARG A O 1
ATOM 886 N N . VAL A 1 116 ? 7.305 8.895 -0.278 1.00 92.88 116 VAL A N 1
ATOM 887 C CA . VAL A 1 116 ? 7.076 9.153 1.159 1.00 92.88 116 VAL A CA 1
ATOM 888 C C . VAL A 1 116 ? 8.401 9.279 1.922 1.00 92.88 116 VAL A C 1
ATOM 890 O O . VAL A 1 116 ? 8.528 10.118 2.813 1.00 92.88 116 VAL A O 1
ATOM 893 N N . ARG A 1 117 ? 9.423 8.497 1.551 1.00 89.25 117 ARG A N 1
ATOM 894 C CA . ARG A 1 117 ? 10.736 8.487 2.219 1.00 89.25 117 ARG A CA 1
ATOM 895 C C . ARG A 1 117 ? 11.407 9.869 2.348 1.00 89.25 117 ARG A C 1
ATOM 897 O O . ARG A 1 117 ? 11.821 10.188 3.463 1.00 89.25 117 ARG A O 1
ATOM 904 N N . PRO A 1 118 ? 11.551 10.696 1.291 1.00 90.06 118 PRO A N 1
ATOM 905 C CA . PRO A 1 118 ? 12.166 12.017 1.422 1.00 90.06 118 PRO A CA 1
ATOM 906 C C . PRO A 1 118 ? 11.350 12.962 2.309 1.00 90.06 118 PRO A C 1
ATOM 908 O O . PRO A 1 118 ? 11.946 13.714 3.071 1.00 90.06 118 PRO A O 1
ATOM 911 N N . TRP A 1 119 ? 10.013 12.884 2.285 1.00 90.25 119 TRP A N 1
ATOM 912 C CA . TRP A 1 119 ? 9.174 13.648 3.215 1.00 90.25 119 TRP A CA 1
ATOM 913 C C . TRP A 1 119 ? 9.441 13.242 4.669 1.00 90.25 119 TRP A C 1
ATOM 915 O O . TRP A 1 119 ? 9.658 14.102 5.520 1.00 90.25 119 TRP A O 1
ATOM 925 N N . MET A 1 120 ? 9.501 11.937 4.954 1.00 88.25 120 MET A N 1
ATOM 926 C CA . MET A 1 120 ? 9.829 11.462 6.299 1.00 88.25 120 MET A CA 1
ATOM 927 C C . MET A 1 120 ? 11.221 11.929 6.743 1.00 88.25 120 MET A C 1
ATOM 929 O O . MET A 1 120 ? 11.395 12.335 7.890 1.00 88.25 120 MET A O 1
ATOM 933 N N . ALA A 1 121 ? 12.208 11.889 5.843 1.00 87.44 121 ALA A N 1
ATOM 934 C CA . ALA A 1 121 ? 13.567 12.326 6.145 1.00 87.44 121 ALA A CA 1
ATOM 935 C C . ALA A 1 121 ? 13.610 13.827 6.463 1.00 87.44 121 ALA A C 1
ATOM 937 O O . ALA A 1 121 ? 14.250 14.230 7.433 1.00 87.44 121 ALA A O 1
ATOM 938 N N . GLU A 1 122 ? 12.881 14.630 5.687 1.00 87.88 122 GLU A N 1
ATOM 939 C CA . GLU A 1 122 ? 12.763 16.070 5.888 1.00 87.88 122 GLU A CA 1
ATOM 940 C C . GLU A 1 122 ? 12.069 16.389 7.223 1.00 87.88 122 GLU A C 1
ATOM 942 O O . GLU A 1 122 ? 12.557 17.210 7.999 1.00 87.88 122 GLU A O 1
ATOM 947 N N . CYS A 1 123 ? 10.956 15.727 7.543 1.00 84.12 123 CYS A N 1
ATOM 948 C CA . CYS A 1 123 ? 10.202 16.010 8.764 1.00 84.12 123 CYS A CA 1
ATOM 949 C C . CYS A 1 123 ? 10.893 15.527 10.041 1.00 84.12 1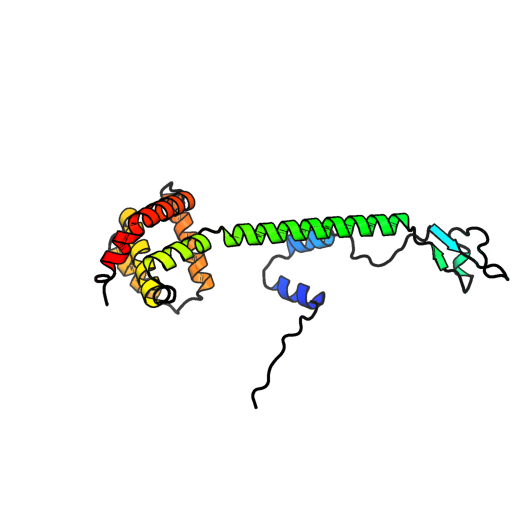23 CYS A C 1
ATOM 951 O O . CYS A 1 123 ? 10.834 16.233 11.046 1.00 84.12 123 CYS A O 1
ATOM 953 N N . PHE A 1 124 ? 11.516 14.346 10.024 1.00 80.56 124 PHE A N 1
ATOM 954 C CA . PHE A 1 124 ? 11.878 13.652 11.261 1.00 80.56 124 PHE A CA 1
ATOM 955 C C . PHE A 1 124 ? 13.376 13.361 11.425 1.00 80.56 124 PHE A C 1
ATOM 957 O O . PHE A 1 124 ? 13.797 12.967 12.512 1.00 80.56 124 PHE A O 1
ATOM 964 N N . GLY A 1 125 ? 14.191 13.579 10.387 1.00 79.19 125 GLY A N 1
ATOM 965 C CA . GLY A 1 125 ? 15.617 13.259 10.412 1.00 79.19 125 GLY A CA 1
ATOM 966 C C . GLY A 1 125 ? 15.907 11.747 10.430 1.00 79.19 125 GLY A C 1
ATOM 967 O O . GLY A 1 125 ? 14.992 10.925 10.491 1.00 79.19 125 GLY A O 1
ATOM 968 N N . PRO A 1 126 ? 17.187 11.344 10.357 1.00 71.06 126 PRO A N 1
ATOM 969 C CA . PRO A 1 126 ? 17.577 9.946 10.155 1.00 71.06 126 PRO A CA 1
ATOM 970 C C . PRO A 1 126 ? 17.262 9.022 11.338 1.00 71.06 126 PRO A C 1
ATOM 972 O O . PRO A 1 126 ? 17.082 7.827 11.128 1.00 71.06 126 PRO A O 1
ATOM 975 N N . GLU A 1 127 ? 17.173 9.557 12.558 1.00 66.81 127 GLU A N 1
ATOM 976 C CA . GLU A 1 127 ? 16.945 8.767 13.778 1.00 66.81 127 GLU A CA 1
ATOM 977 C C . GLU A 1 127 ? 15.520 8.197 13.851 1.00 66.81 127 GLU A C 1
ATOM 979 O O . GLU A 1 127 ? 15.329 7.070 14.295 1.00 66.81 127 GLU A O 1
ATOM 984 N N . VAL A 1 128 ? 14.524 8.929 13.341 1.00 67.12 128 VAL A N 1
ATOM 985 C CA . VAL A 1 128 ? 13.107 8.521 13.369 1.00 67.12 128 VAL A CA 1
ATOM 986 C C . VAL A 1 128 ? 12.725 7.675 12.148 1.00 67.12 128 VAL A C 1
ATOM 988 O O . VAL A 1 128 ? 11.745 6.934 12.186 1.00 67.12 128 VAL A O 1
ATOM 991 N N . LEU A 1 129 ? 13.507 7.725 11.061 1.00 71.38 129 LEU A N 1
ATOM 992 C CA . LEU A 1 129 ? 13.252 6.922 9.856 1.00 71.38 129 LEU A CA 1
ATOM 993 C C . LEU A 1 129 ? 13.238 5.410 10.127 1.00 71.38 129 LEU A C 1
ATOM 995 O O . LEU A 1 129 ? 12.582 4.678 9.389 1.00 71.38 129 LEU A O 1
ATOM 999 N N . GLY A 1 130 ? 13.977 4.959 11.145 1.00 75.69 130 GLY A N 1
ATOM 1000 C CA . GLY A 1 130 ? 14.111 3.551 11.518 1.00 75.69 130 GLY A CA 1
ATOM 1001 C C . GLY A 1 130 ? 13.364 3.139 12.788 1.00 75.69 130 GLY A C 1
ATOM 1002 O O . GLY A 1 130 ? 13.524 1.998 13.211 1.00 75.69 130 GLY A O 1
ATOM 1003 N N . ASP A 1 131 ? 12.585 4.028 13.412 1.00 85.38 131 ASP A N 1
ATOM 1004 C CA . ASP A 1 131 ? 11.851 3.696 14.638 1.00 85.38 131 ASP A CA 1
ATOM 1005 C C . ASP A 1 131 ? 10.593 2.876 14.308 1.00 85.38 131 ASP A C 1
ATOM 1007 O O . ASP A 1 131 ? 9.520 3.413 14.020 1.00 85.38 131 ASP A O 1
ATOM 1011 N N . GLU A 1 132 ? 10.738 1.549 14.323 1.00 87.94 132 GLU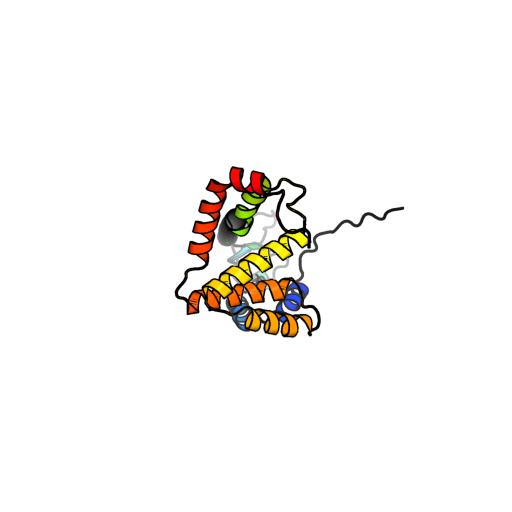 A N 1
ATOM 1012 C CA . GLU A 1 132 ? 9.645 0.616 14.033 1.00 87.94 132 GLU A CA 1
ATOM 1013 C C . GLU A 1 132 ? 8.443 0.811 14.968 1.00 87.94 132 GLU A C 1
ATOM 1015 O O . GLU A 1 132 ? 7.300 0.686 14.526 1.00 87.94 132 GLU A O 1
ATOM 1020 N N . GLN A 1 133 ? 8.667 1.146 16.243 1.00 87.94 133 GLN A N 1
ATOM 1021 C CA . GLN A 1 133 ? 7.588 1.288 17.220 1.00 87.94 133 GLN A CA 1
ATOM 1022 C C . GLN A 1 133 ? 6.753 2.537 16.936 1.00 87.94 133 GLN A C 1
ATOM 1024 O O . GLN A 1 133 ? 5.526 2.465 16.865 1.00 87.94 133 GLN A O 1
ATOM 1029 N N . GLU A 1 134 ? 7.415 3.663 16.695 1.00 86.50 134 GLU A N 1
ATOM 1030 C CA . GLU A 1 134 ? 6.753 4.906 16.314 1.00 86.50 134 GLU A CA 1
ATOM 1031 C C . GLU A 1 134 ? 5.996 4.753 14.980 1.00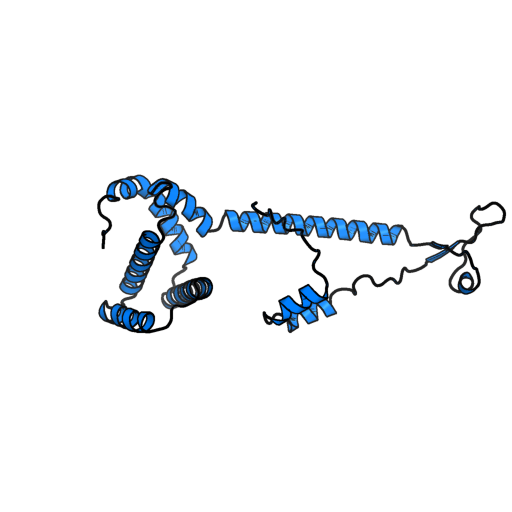 86.50 134 GLU A C 1
ATOM 1033 O O . GLU A 1 134 ? 4.887 5.265 14.822 1.00 86.50 134 GLU A O 1
ATOM 1038 N N . ARG A 1 135 ? 6.542 4.008 14.006 1.00 90.06 135 ARG A N 1
ATOM 1039 C CA . ARG A 1 135 ? 5.829 3.724 12.745 1.00 90.06 135 ARG A CA 1
ATOM 1040 C C . ARG A 1 135 ? 4.605 2.834 12.944 1.00 90.06 135 ARG A C 1
ATOM 1042 O O . ARG A 1 135 ? 3.586 3.087 12.301 1.00 90.06 135 ARG A O 1
ATOM 1049 N N . ASN A 1 136 ? 4.669 1.867 13.858 1.00 91.81 136 ASN A N 1
ATOM 1050 C CA . ASN A 1 136 ? 3.507 1.063 14.233 1.00 91.81 136 ASN A CA 1
ATOM 1051 C C . ASN A 1 136 ? 2.408 1.938 14.851 1.00 91.81 136 ASN A C 1
ATOM 1053 O O . ASN A 1 136 ? 1.255 1.846 14.432 1.00 91.81 136 ASN A O 1
ATOM 1057 N N . HIS A 1 137 ? 2.764 2.815 15.797 1.00 90.50 137 HIS A N 1
ATOM 1058 C CA . HIS A 1 137 ? 1.816 3.722 16.452 1.00 90.50 137 HIS A CA 1
ATOM 1059 C C . HIS A 1 137 ? 1.176 4.708 15.468 1.00 90.50 137 HIS A C 1
ATOM 1061 O O . HIS A 1 137 ? -0.041 4.876 15.468 1.00 90.50 137 HIS A O 1
ATOM 1067 N N . ARG A 1 138 ? 1.966 5.304 14.567 1.00 91.06 138 ARG A N 1
ATOM 1068 C CA . ARG A 1 138 ? 1.416 6.189 13.532 1.00 91.06 138 ARG A CA 1
ATOM 1069 C C . ARG A 1 138 ? 0.492 5.459 12.571 1.00 91.06 138 ARG A C 1
ATOM 1071 O O . ARG A 1 138 ? -0.536 6.007 12.204 1.00 91.06 138 ARG A O 1
ATOM 1078 N N . PHE A 1 139 ? 0.827 4.237 12.165 1.00 95.75 139 PHE A N 1
ATOM 1079 C CA . PHE A 1 139 ? -0.039 3.482 11.265 1.00 95.75 139 PHE A CA 1
ATOM 1080 C C . PHE A 1 139 ? -1.385 3.128 11.917 1.00 95.75 139 PHE A C 1
ATOM 1082 O O . PHE A 1 139 ? -2.425 3.301 11.282 1.00 95.75 139 PHE A O 1
ATOM 1089 N N . ILE A 1 140 ? -1.386 2.669 13.177 1.00 96.44 140 ILE A N 1
ATOM 1090 C CA . ILE A 1 140 ? -2.642 2.340 13.868 1.00 96.44 140 ILE A CA 1
ATOM 1091 C C . ILE A 1 140 ? -3.498 3.585 14.123 1.00 96.44 140 ILE A C 1
ATOM 1093 O O . ILE A 1 140 ? -4.714 3.499 14.000 1.00 96.44 140 ILE A O 1
ATOM 1097 N N . GLU A 1 141 ? -2.891 4.739 14.410 1.00 95.69 141 GLU A N 1
ATOM 1098 C CA . GLU A 1 141 ? -3.605 6.013 14.559 1.00 95.69 141 GLU A CA 1
ATOM 1099 C C . GLU A 1 141 ? -4.384 6.372 13.286 1.00 95.69 141 GLU A C 1
ATOM 1101 O O . GLU A 1 141 ? -5.601 6.517 13.340 1.00 95.69 141 GLU A O 1
ATOM 1106 N N . GLU A 1 142 ? -3.723 6.393 12.125 1.00 97.12 142 GLU A N 1
ATOM 1107 C CA . GLU A 1 142 ? -4.368 6.711 10.840 1.00 97.12 142 GLU A CA 1
ATOM 1108 C C . GLU A 1 142 ? -5.439 5.674 10.457 1.00 97.12 142 GLU A C 1
ATOM 1110 O O . GLU A 1 142 ? -6.493 6.014 9.916 1.00 97.12 142 GLU A O 1
ATOM 1115 N N . ALA A 1 143 ? -5.201 4.390 10.754 1.00 97.50 143 ALA A N 1
ATOM 1116 C CA . ALA A 1 143 ? -6.188 3.340 10.515 1.00 97.50 143 ALA A CA 1
ATOM 1117 C C . ALA A 1 143 ? -7.448 3.540 11.374 1.00 97.50 143 ALA A C 1
ATOM 1119 O O . ALA A 1 143 ? -8.562 3.374 10.872 1.00 97.50 143 ALA A O 1
ATOM 1120 N N . LEU A 1 144 ? -7.279 3.919 12.647 1.00 97.81 144 LEU A N 1
ATOM 1121 C CA . LEU A 1 144 ? -8.378 4.230 13.561 1.00 97.81 144 LEU A CA 1
ATOM 1122 C C . LEU A 1 144 ? -9.135 5.493 13.127 1.00 97.81 144 LEU A C 1
ATOM 1124 O O . LEU A 1 144 ? -10.367 5.479 13.113 1.00 97.81 144 LEU A O 1
ATOM 1128 N N . GLU A 1 145 ? -8.428 6.548 12.718 1.00 98.00 145 GLU A N 1
ATOM 1129 C CA . GLU A 1 145 ? -9.041 7.772 12.186 1.00 98.00 145 GLU A CA 1
ATOM 1130 C C . GLU A 1 145 ? -9.868 7.491 10.921 1.00 98.00 145 GLU A C 1
ATOM 1132 O O . GLU A 1 145 ? -10.998 7.975 10.794 1.00 98.00 145 GLU A O 1
ATOM 1137 N N . LEU A 1 146 ? -9.366 6.646 10.012 1.00 97.94 146 LEU A N 1
ATOM 1138 C CA . LEU A 1 146 ? -10.091 6.256 8.802 1.00 97.94 146 LEU A CA 1
ATOM 1139 C C . LEU A 1 146 ? -11.384 5.495 9.123 1.00 97.94 146 LEU A C 1
ATOM 1141 O O . LEU A 1 146 ? -12.447 5.854 8.614 1.00 97.94 146 LEU A O 1
ATOM 1145 N N . ILE A 1 147 ? -11.332 4.457 9.965 1.00 97.12 147 ILE A N 1
ATOM 1146 C CA . ILE A 1 147 ? -12.546 3.688 10.286 1.00 97.12 147 ILE A CA 1
ATOM 1147 C C . ILE A 1 147 ? -13.545 4.516 11.103 1.00 97.12 147 ILE A C 1
ATOM 1149 O O . ILE A 1 147 ? -14.752 4.357 10.917 1.00 97.12 147 ILE A O 1
ATOM 1153 N N . GLN A 1 148 ? -13.070 5.443 11.944 1.00 98.38 148 GLN A N 1
ATOM 1154 C CA . GLN A 1 148 ? -13.923 6.406 12.637 1.00 98.38 148 GLN A CA 1
ATOM 1155 C C . GLN A 1 148 ? -14.649 7.309 11.631 1.00 98.38 148 GLN A C 1
ATOM 1157 O O . GLN A 1 148 ? -15.859 7.503 11.748 1.00 98.38 148 GLN A O 1
ATOM 1162 N N . ALA A 1 149 ? -13.945 7.819 10.615 1.00 97.88 149 ALA A N 1
ATOM 1163 C CA . ALA A 1 149 ? -14.548 8.611 9.542 1.00 97.88 149 ALA A CA 1
ATOM 1164 C C . ALA A 1 149 ? -15.569 7.804 8.715 1.00 97.88 149 ALA A C 1
ATOM 1166 O O . ALA A 1 149 ? -16.552 8.363 8.226 1.00 97.88 149 ALA A O 1
ATOM 1167 N N . CYS A 1 150 ? -15.381 6.486 8.609 1.00 97.56 150 CYS A N 1
ATOM 1168 C CA . CYS A 1 150 ? -16.339 5.553 8.012 1.00 97.56 150 CYS A CA 1
ATOM 1169 C C . CYS A 1 150 ? -17.524 5.193 8.932 1.00 97.56 150 CYS A C 1
ATOM 1171 O O . CYS A 1 150 ? -18.440 4.504 8.485 1.00 97.56 150 CYS A O 1
ATOM 1173 N N . GLY A 1 151 ? -17.540 5.670 10.182 1.00 97.44 151 GLY A N 1
ATOM 1174 C CA . GLY A 1 151 ? -18.641 5.485 11.132 1.00 97.44 151 GLY A CA 1
ATOM 1175 C C . GLY A 1 151 ? -18.465 4.338 12.130 1.00 97.44 151 GLY A C 1
ATOM 1176 O O . GLY A 1 151 ? -19.417 4.030 12.844 1.00 97.44 151 GLY A O 1
ATOM 1177 N N . ALA A 1 152 ? -17.284 3.717 12.207 1.00 97.31 152 ALA A N 1
ATOM 1178 C CA . ALA A 1 152 ? -17.001 2.697 13.211 1.00 97.31 152 ALA A CA 1
ATOM 1179 C C . ALA A 1 152 ? -16.932 3.306 14.620 1.00 97.31 152 ALA A C 1
ATOM 1181 O O . ALA A 1 152 ? -16.403 4.399 14.842 1.00 97.31 152 ALA A O 1
ATOM 1182 N N . THR A 1 153 ? -17.445 2.569 15.597 1.00 98.12 153 THR A N 1
ATOM 1183 C CA . THR A 1 153 ? -17.385 2.933 17.011 1.00 98.12 153 THR A CA 1
ATOM 1184 C C . THR A 1 153 ? -16.094 2.438 17.660 1.00 98.12 153 THR A C 1
ATOM 1186 O O . THR A 1 153 ? -15.506 1.431 17.262 1.00 98.12 153 THR A O 1
ATOM 1189 N N . ALA A 1 154 ? -15.682 3.095 18.748 1.00 98.00 154 ALA A N 1
ATOM 1190 C CA . ALA A 1 154 ? -14.547 2.633 19.549 1.00 98.00 154 ALA A CA 1
ATOM 1191 C C . ALA A 1 154 ? -14.753 1.204 20.092 1.00 98.00 154 ALA A C 1
ATOM 1193 O O . ALA A 1 154 ? -13.802 0.435 20.190 1.00 98.00 154 ALA A O 1
ATOM 1194 N N . SER A 1 155 ? -15.996 0.821 20.412 1.00 98.12 155 SER A N 1
ATOM 1195 C CA . SER A 1 155 ? -16.297 -0.534 20.889 1.00 98.12 155 SER A CA 1
ATOM 1196 C C . SER A 1 155 ? -16.052 -1.590 19.810 1.00 98.12 155 SER A C 1
ATOM 1198 O O . SER A 1 155 ? -15.449 -2.617 20.112 1.00 98.12 155 SER A O 1
ATOM 1200 N N . GLU A 1 156 ? -16.459 -1.334 18.564 1.00 97.56 156 GLU A N 1
ATOM 1201 C CA . GLU A 1 156 ? -16.180 -2.232 17.434 1.00 97.56 156 GLU A CA 1
ATOM 1202 C C . GLU A 1 156 ? -14.672 -2.362 17.183 1.00 97.56 156 GLU A C 1
ATOM 1204 O O . GLU A 1 156 ? -14.175 -3.471 16.985 1.00 97.56 156 GLU A O 1
ATOM 1209 N N . ALA A 1 157 ? -13.923 -1.258 17.275 1.00 97.06 157 ALA A N 1
ATOM 1210 C CA . ALA A 1 157 ? -12.466 -1.287 17.161 1.00 97.06 157 ALA A CA 1
ATOM 1211 C C . ALA A 1 157 ? -11.814 -2.138 18.269 1.00 97.06 157 ALA A C 1
ATOM 1213 O O . ALA A 1 157 ? -10.964 -2.978 17.976 1.00 97.06 157 ALA A O 1
ATOM 1214 N N . HIS A 1 158 ? -12.239 -1.992 19.529 1.00 97.62 158 HIS A N 1
ATOM 1215 C CA . HIS A 1 158 ? -11.717 -2.799 20.640 1.00 97.62 158 HIS A CA 1
ATOM 1216 C C . HIS A 1 158 ? -12.026 -4.295 20.494 1.00 97.62 158 HIS A C 1
ATOM 1218 O O . HIS A 1 158 ? -11.159 -5.120 20.765 1.00 97.62 158 HIS A O 1
ATOM 1224 N N . GLN A 1 159 ? -13.210 -4.657 19.991 1.00 97.75 159 GLN A N 1
ATOM 1225 C CA . GLN A 1 159 ? -13.535 -6.061 19.710 1.00 97.75 159 GLN A CA 1
ATOM 1226 C C . GLN A 1 159 ? -12.589 -6.671 18.664 1.00 97.75 159 GLN A C 1
ATOM 1228 O O . GLN A 1 159 ? -12.194 -7.832 18.787 1.00 97.75 159 GLN A O 1
ATOM 1233 N N . LEU A 1 160 ? -12.190 -5.897 17.646 1.00 97.38 160 LEU A N 1
ATOM 1234 C CA . LEU A 1 160 ? -11.205 -6.339 16.656 1.00 97.38 160 LEU A CA 1
ATOM 1235 C C . LEU A 1 160 ? -9.800 -6.475 17.250 1.00 97.38 160 LEU A C 1
ATOM 1237 O O . LEU A 1 160 ? -9.089 -7.408 16.880 1.00 97.38 160 LEU A O 1
ATOM 1241 N N . VAL A 1 161 ? -9.416 -5.601 18.186 1.00 97.31 161 VAL A N 1
ATOM 1242 C CA . VAL A 1 161 ? -8.156 -5.741 18.936 1.00 97.31 161 VAL A CA 1
ATOM 1243 C C . VAL A 1 161 ? -8.136 -7.087 19.661 1.00 97.31 161 VAL A C 1
ATOM 1245 O O . VAL A 1 161 ? -7.236 -7.889 19.419 1.00 97.31 161 VAL A O 1
ATOM 1248 N N . ASP A 1 162 ? -9.159 -7.391 20.460 1.00 97.88 162 ASP A N 1
ATOM 1249 C CA . ASP A 1 162 ? -9.230 -8.659 21.196 1.00 97.88 162 ASP A CA 1
ATOM 1250 C C . ASP A 1 162 ? -9.202 -9.873 20.252 1.00 97.88 162 ASP A C 1
ATOM 1252 O O . ASP A 1 162 ? -8.505 -10.861 20.494 1.00 97.88 162 ASP A O 1
ATOM 1256 N N . TYR A 1 163 ? -9.918 -9.786 19.129 1.00 97.44 163 TYR A N 1
ATOM 1257 C CA . TYR A 1 163 ? -9.975 -10.846 18.126 1.00 97.44 163 TYR A CA 1
ATOM 1258 C C . TYR A 1 163 ? -8.631 -11.115 17.434 1.00 97.44 163 TYR A C 1
ATOM 1260 O O . TYR A 1 163 ? -8.280 -12.279 17.215 1.00 97.44 163 TYR A O 1
ATOM 1268 N N . VAL A 1 164 ? -7.890 -10.066 17.062 1.00 97.06 164 VAL A N 1
ATOM 1269 C CA . VAL A 1 164 ? -6.603 -10.185 16.359 1.00 97.06 164 VAL A CA 1
ATOM 1270 C C . VAL A 1 164 ? -5.499 -10.611 17.323 1.00 97.06 164 VAL A C 1
ATOM 1272 O O . VAL A 1 164 ? -4.775 -11.561 17.029 1.00 97.06 164 VAL A O 1
ATOM 1275 N N . TYR A 1 165 ? -5.403 -9.978 18.495 1.00 97.25 165 TYR A N 1
ATOM 1276 C CA . TYR A 1 165 ? -4.377 -10.304 19.493 1.00 97.25 165 TYR A CA 1
ATOM 1277 C C . TYR A 1 165 ? -4.630 -11.636 20.217 1.00 97.25 165 TYR A C 1
ATOM 1279 O O . TYR A 1 165 ? -3.714 -12.182 20.829 1.00 97.25 165 TYR A O 1
ATOM 1287 N N . GLY A 1 166 ? -5.833 -12.208 20.105 1.00 97.50 166 GLY A N 1
ATOM 1288 C CA . GLY A 1 166 ? -6.144 -13.567 20.556 1.00 97.50 166 GLY A CA 1
ATOM 1289 C C . GLY A 1 166 ? -5.615 -14.690 19.648 1.00 97.50 166 GLY A C 1
ATOM 1290 O O . GLY A 1 166 ? -5.869 -15.863 19.926 1.00 97.50 166 GLY A O 1
ATOM 1291 N N . ARG A 1 167 ? -4.916 -14.367 18.551 1.00 96.88 167 ARG A N 1
ATOM 1292 C CA . ARG A 1 167 ? -4.414 -15.325 17.548 1.00 96.88 167 ARG A CA 1
ATOM 1293 C C . ARG A 1 167 ? -2.884 -15.402 17.544 1.00 96.88 167 ARG A C 1
ATOM 1295 O O . ARG A 1 167 ? -2.222 -14.491 18.035 1.00 96.88 167 ARG A O 1
ATOM 1302 N N . PRO A 1 168 ? -2.298 -16.464 16.960 1.00 97.81 168 PRO A N 1
ATOM 1303 C CA . PRO A 1 168 ? -0.869 -16.487 16.671 1.00 97.81 168 PRO A CA 1
ATOM 1304 C C . PRO A 1 168 ? -0.453 -15.305 15.789 1.00 97.81 168 PRO A C 1
ATOM 1306 O O . PRO A 1 168 ? -1.191 -14.908 14.888 1.00 97.81 168 PRO A O 1
ATOM 1309 N N . VAL A 1 169 ? 0.748 -14.781 16.034 1.00 97.25 169 VAL A N 1
ATOM 1310 C CA . VAL A 1 169 ? 1.339 -13.696 15.240 1.00 97.25 169 VAL A CA 1
ATOM 1311 C C . VAL A 1 169 ? 1.501 -14.138 13.780 1.00 97.25 169 VAL A C 1
ATOM 1313 O O . VAL A 1 169 ? 2.019 -15.225 13.518 1.00 97.25 169 VAL A O 1
ATOM 1316 N N . GLY A 1 170 ? 1.052 -13.295 12.846 1.00 95.62 170 GLY A N 1
ATOM 1317 C CA . GLY A 1 170 ? 1.129 -13.532 11.402 1.00 95.62 170 GLY A CA 1
ATOM 1318 C C . GLY A 1 170 ? 2.482 -13.178 10.774 1.00 95.62 170 GLY A C 1
ATOM 1319 O O . GLY A 1 170 ? 3.350 -12.568 11.403 1.00 95.62 170 GLY A O 1
ATOM 1320 N N . ASP A 1 171 ? 2.655 -13.555 9.505 1.00 97.75 171 ASP A N 1
ATOM 1321 C CA . ASP A 1 171 ? 3.817 -13.169 8.699 1.00 97.75 171 ASP A CA 1
ATOM 1322 C C . ASP A 1 171 ? 3.680 -11.729 8.178 1.00 97.75 171 ASP A C 1
ATOM 1324 O O . ASP A 1 171 ? 2.645 -11.349 7.632 1.00 97.75 171 ASP A O 1
ATOM 1328 N N . LYS A 1 172 ? 4.748 -10.929 8.291 1.00 96.56 172 LYS A N 1
ATOM 1329 C CA . LYS A 1 172 ? 4.716 -9.499 7.938 1.00 96.56 172 LYS A CA 1
ATOM 1330 C C . LYS A 1 172 ? 4.297 -9.254 6.482 1.00 96.56 172 LYS A C 1
ATOM 1332 O O . LYS A 1 172 ? 3.552 -8.311 6.231 1.00 96.56 172 LYS A O 1
ATOM 1337 N N . ILE A 1 173 ? 4.757 -10.067 5.525 1.00 97.19 173 ILE A N 1
ATOM 1338 C CA . ILE A 1 173 ? 4.422 -9.880 4.104 1.00 97.19 173 ILE A CA 1
ATOM 1339 C C . ILE A 1 173 ? 2.945 -10.179 3.863 1.00 97.19 173 ILE A C 1
ATOM 1341 O O . ILE A 1 173 ? 2.271 -9.429 3.153 1.00 97.19 173 ILE A O 1
ATOM 1345 N N . GLN A 1 174 ? 2.431 -11.237 4.490 1.00 97.38 174 GLN A N 1
ATOM 1346 C CA . GLN A 1 174 ? 1.014 -11.576 4.422 1.00 97.38 174 GLN A CA 1
ATOM 1347 C C . GLN A 1 174 ? 0.135 -10.460 5.004 1.00 97.38 174 GLN A C 1
ATOM 1349 O O . GLN A 1 174 ? -0.827 -10.052 4.353 1.00 97.38 174 GLN A O 1
ATOM 1354 N N . GLU A 1 175 ? 0.470 -9.937 6.186 1.00 97.81 175 GLU A N 1
ATOM 1355 C CA . GLU A 1 175 ? -0.338 -8.898 6.836 1.00 97.81 175 GLU A CA 1
ATOM 1356 C C . GLU A 1 175 ? -0.304 -7.565 6.070 1.00 97.81 175 GLU A C 1
ATOM 1358 O O . GLU A 1 175 ? -1.337 -6.909 5.938 1.00 97.81 175 GLU A O 1
ATOM 1363 N N . ILE A 1 176 ? 0.838 -7.198 5.467 1.00 98.12 176 ILE A N 1
ATOM 1364 C CA . ILE A 1 176 ? 0.921 -6.042 4.554 1.00 98.12 176 ILE A CA 1
ATOM 1365 C C . ILE A 1 176 ? -0.043 -6.224 3.372 1.00 98.12 176 ILE A C 1
ATOM 1367 O O . ILE A 1 176 ? -0.803 -5.311 3.045 1.00 98.12 176 ILE A O 1
ATOM 1371 N N . GLY A 1 177 ? -0.053 -7.409 2.750 1.00 97.94 177 GLY A N 1
ATOM 1372 C CA . GLY A 1 177 ? -0.983 -7.722 1.664 1.00 97.94 177 GLY A CA 1
ATOM 1373 C C . GLY A 1 177 ? -2.447 -7.659 2.107 1.00 97.94 177 GLY A C 1
ATOM 1374 O O . GLY A 1 177 ? -3.281 -7.086 1.403 1.00 97.94 177 GLY A O 1
ATOM 1375 N N . GLY A 1 178 ? -2.750 -8.186 3.296 1.00 98.00 178 GLY A N 1
ATOM 1376 C CA . GLY A 1 178 ? -4.079 -8.137 3.903 1.00 98.00 178 GLY A CA 1
ATOM 1377 C C . GLY A 1 178 ? -4.582 -6.706 4.089 1.00 98.00 178 GLY A C 1
ATOM 1378 O O . GLY A 1 178 ? -5.678 -6.385 3.631 1.00 98.00 178 GLY A O 1
ATOM 1379 N N . VAL A 1 179 ? -3.758 -5.833 4.674 1.00 98.19 179 VAL A N 1
ATOM 1380 C CA . VAL A 1 179 ? -4.053 -4.401 4.847 1.00 98.19 179 VAL A CA 1
ATOM 1381 C C . VAL A 1 179 ? -4.313 -3.711 3.507 1.00 98.19 179 VAL A C 1
ATOM 1383 O O . VAL A 1 179 ? -5.278 -2.960 3.378 1.00 98.19 179 VAL A O 1
ATOM 1386 N N . MET A 1 180 ? -3.486 -3.962 2.487 1.00 98.06 180 MET A N 1
ATOM 1387 C CA . MET A 1 180 ? -3.671 -3.333 1.174 1.00 98.06 180 MET A CA 1
ATOM 1388 C C . MET A 1 180 ? -5.000 -3.734 0.523 1.00 98.06 180 MET A C 1
ATOM 1390 O O . MET A 1 180 ? -5.701 -2.883 -0.028 1.00 98.06 180 MET A O 1
ATOM 1394 N N . VAL A 1 181 ? -5.362 -5.018 0.595 1.00 98.56 181 VAL A N 1
ATOM 1395 C CA . VAL A 1 181 ? -6.611 -5.533 0.018 1.00 98.56 181 VAL A CA 1
ATOM 1396 C C . VAL A 1 181 ? -7.831 -4.980 0.755 1.00 98.56 181 VAL A C 1
ATOM 1398 O O . VAL A 1 181 ? -8.796 -4.565 0.111 1.00 98.56 181 VAL A O 1
ATOM 1401 N N . THR A 1 182 ? -7.802 -4.942 2.088 1.00 98.06 182 THR A N 1
ATOM 1402 C CA . THR A 1 182 ? -8.935 -4.443 2.880 1.00 98.06 182 THR A CA 1
ATOM 1403 C C . THR A 1 182 ? -9.099 -2.932 2.762 1.00 98.06 182 THR A C 1
ATOM 1405 O O . THR A 1 182 ? -10.233 -2.474 2.640 1.00 98.06 182 THR A O 1
ATOM 1408 N N . LEU A 1 183 ? -8.006 -2.162 2.689 1.00 98.50 183 LEU A N 1
ATOM 1409 C CA . LEU A 1 183 ? -8.061 -0.727 2.396 1.00 98.50 183 LEU A CA 1
ATOM 1410 C C . LEU A 1 183 ? -8.699 -0.465 1.025 1.00 98.50 183 LEU A C 1
ATOM 1412 O O . LEU A 1 183 ? -9.593 0.372 0.914 1.00 98.50 183 LEU A O 1
ATOM 1416 N N . ALA A 1 184 ? -8.294 -1.208 -0.009 1.00 98.25 184 ALA A N 1
ATOM 1417 C CA . ALA A 1 184 ? -8.889 -1.083 -1.338 1.00 98.25 184 ALA A CA 1
ATOM 1418 C C . ALA A 1 184 ? -10.393 -1.407 -1.324 1.00 98.25 184 ALA A C 1
ATOM 1420 O O . ALA A 1 184 ? -11.191 -0.659 -1.889 1.00 98.25 184 ALA A O 1
ATOM 1421 N N . ALA A 1 185 ? -10.792 -2.486 -0.644 1.00 98.38 185 ALA A N 1
ATOM 1422 C CA . ALA A 1 185 ? -12.195 -2.870 -0.502 1.00 98.38 185 ALA A CA 1
ATOM 1423 C C . ALA A 1 185 ? -13.018 -1.813 0.256 1.00 98.38 185 ALA A C 1
ATOM 1425 O O . ALA A 1 185 ? -14.124 -1.483 -0.173 1.00 98.38 185 ALA A O 1
ATOM 1426 N N . LEU A 1 186 ? -12.468 -1.245 1.335 1.00 98.12 186 LEU A N 1
ATOM 1427 C CA . LEU A 1 186 ? -13.096 -0.160 2.089 1.00 98.12 186 LEU A CA 1
ATOM 1428 C C . LEU A 1 186 ? -13.294 1.075 1.200 1.00 98.12 186 LEU A C 1
ATOM 1430 O O . LEU A 1 186 ? -14.402 1.601 1.111 1.00 98.12 186 LEU A O 1
ATOM 1434 N N . CYS A 1 187 ? -12.257 1.505 0.478 1.00 98.25 187 CYS A N 1
ATOM 1435 C CA . CYS A 1 187 ? -12.367 2.634 -0.442 1.00 98.25 187 CYS A CA 1
ATOM 1436 C C . CYS A 1 187 ? -13.417 2.387 -1.533 1.00 98.25 187 CYS A C 1
ATOM 1438 O O . CYS A 1 187 ? -14.226 3.274 -1.794 1.00 98.25 187 CYS A O 1
ATOM 1440 N N . LEU A 1 188 ? -13.468 1.185 -2.118 1.00 98.38 188 LEU A N 1
ATOM 1441 C CA . LEU A 1 188 ? -14.501 0.820 -3.093 1.00 98.38 188 LEU A CA 1
ATOM 1442 C C . LEU A 1 188 ? -15.913 0.906 -2.497 1.00 98.38 188 LEU A C 1
ATOM 1444 O O . LEU A 1 188 ? -16.800 1.473 -3.132 1.00 98.38 188 LEU A O 1
ATOM 1448 N N . ALA A 1 189 ? -16.116 0.403 -1.276 1.00 98.19 189 ALA A N 1
ATOM 1449 C CA . ALA A 1 189 ? -17.406 0.460 -0.586 1.00 98.19 189 ALA A CA 1
ATOM 1450 C C . ALA A 1 189 ? -17.866 1.901 -0.296 1.00 98.19 189 ALA A C 1
ATOM 1452 O O . ALA A 1 189 ? -19.062 2.184 -0.334 1.00 98.19 189 ALA A O 1
ATOM 1453 N N . HIS A 1 190 ? -16.923 2.817 -0.063 1.00 97.88 190 HIS A N 1
ATOM 1454 C CA . HIS A 1 190 ? -17.190 4.239 0.174 1.00 97.88 190 HIS A CA 1
ATOM 1455 C C . HIS A 1 190 ? -17.102 5.116 -1.091 1.00 97.88 190 HIS A C 1
ATOM 1457 O O . HIS A 1 190 ? -17.253 6.333 -0.998 1.00 97.88 190 HIS A O 1
ATOM 1463 N N . GLY A 1 191 ? -16.863 4.538 -2.276 1.00 97.50 191 GLY A N 1
ATOM 1464 C CA . GLY A 1 191 ? -16.739 5.294 -3.530 1.00 97.50 191 GLY A CA 1
ATOM 1465 C C . GLY A 1 191 ? -15.503 6.204 -3.601 1.00 97.50 191 GLY A C 1
ATOM 1466 O O . GLY A 1 191 ? -15.519 7.219 -4.295 1.00 97.50 191 GLY A O 1
ATOM 1467 N N . LEU A 1 192 ? -14.436 5.860 -2.878 1.00 97.19 192 LEU A N 1
ATOM 1468 C CA . LEU A 1 192 ? -13.192 6.621 -2.790 1.00 97.19 192 LEU A CA 1
ATOM 1469 C C . LEU A 1 192 ? -12.100 6.016 -3.679 1.00 97.19 192 LEU A C 1
ATOM 1471 O O . LEU A 1 192 ? -11.975 4.800 -3.814 1.00 97.19 192 LEU A O 1
ATOM 1475 N N . ASN A 1 193 ? -11.247 6.872 -4.244 1.00 98.00 193 ASN A N 1
ATOM 1476 C CA . ASN A 1 193 ? -10.039 6.440 -4.942 1.00 98.00 193 ASN A CA 1
ATOM 1477 C C . ASN A 1 193 ? -8.832 6.540 -3.996 1.00 98.00 193 ASN A C 1
ATOM 1479 O O . ASN A 1 193 ? -8.330 7.638 -3.749 1.00 98.00 193 ASN A O 1
ATOM 1483 N N . MET A 1 194 ? -8.356 5.393 -3.495 1.00 97.12 194 MET A N 1
ATOM 1484 C CA . MET A 1 194 ? -7.241 5.330 -2.538 1.00 97.12 194 MET A CA 1
ATOM 1485 C C . MET A 1 194 ? -5.950 5.978 -3.057 1.00 97.12 194 MET A C 1
ATOM 1487 O O . MET A 1 194 ? -5.216 6.588 -2.284 1.00 97.12 194 MET A O 1
ATOM 1491 N N . HIS A 1 195 ? -5.679 5.892 -4.363 1.00 96.56 195 HIS A N 1
ATOM 1492 C CA . HIS A 1 195 ? -4.471 6.473 -4.946 1.00 96.56 195 HIS A CA 1
ATOM 1493 C C . HIS A 1 195 ? -4.561 7.998 -4.984 1.00 96.56 195 HIS A C 1
ATOM 1495 O O . HIS A 1 195 ? -3.637 8.669 -4.541 1.00 96.56 195 HIS A O 1
ATOM 1501 N N . ILE A 1 196 ? -5.692 8.553 -5.436 1.00 97.19 196 ILE A N 1
ATOM 1502 C CA . ILE A 1 196 ? -5.906 10.010 -5.443 1.00 97.19 196 ILE A CA 1
ATOM 1503 C C . ILE A 1 196 ? -5.865 10.567 -4.016 1.00 97.19 196 ILE A C 1
ATOM 1505 O O . ILE A 1 196 ? -5.248 11.610 -3.793 1.00 97.19 196 ILE A O 1
ATOM 1509 N N . ALA A 1 197 ? -6.478 9.873 -3.052 1.00 97.19 197 ALA A N 1
ATOM 1510 C CA . ALA A 1 197 ? -6.441 10.268 -1.646 1.00 97.19 197 ALA A CA 1
ATOM 1511 C C . ALA A 1 197 ? -5.001 10.300 -1.107 1.00 97.19 197 ALA A C 1
ATOM 1513 O O . ALA A 1 197 ? -4.590 11.309 -0.536 1.00 97.19 197 ALA A O 1
ATOM 1514 N N . GLY A 1 198 ? -4.213 9.251 -1.372 1.00 96.31 198 GLY A N 1
ATOM 1515 C CA . GLY A 1 198 ? -2.803 9.186 -0.985 1.00 96.31 198 GLY A CA 1
ATOM 1516 C C . GLY A 1 198 ? -1.959 10.306 -1.598 1.00 96.31 198 GLY A C 1
ATOM 1517 O O . GLY A 1 198 ? -1.205 10.960 -0.882 1.00 96.31 198 GLY A O 1
ATOM 1518 N N . GLU A 1 199 ? -2.105 10.581 -2.900 1.00 96.88 199 GLU A N 1
ATOM 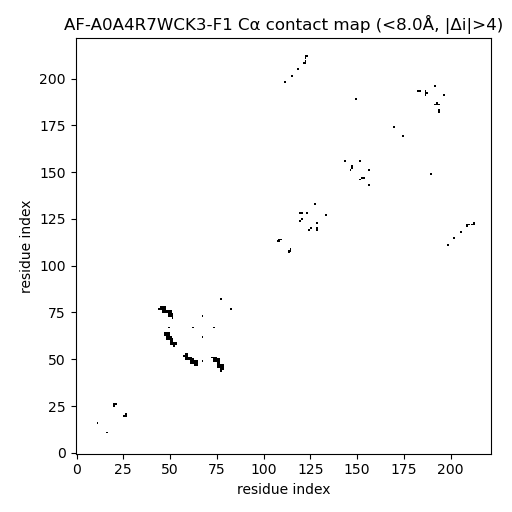1519 C CA . GLU A 1 199 ? -1.382 11.682 -3.561 1.00 96.88 199 GLU A CA 1
ATOM 1520 C C . GLU A 1 199 ? -1.760 13.052 -2.997 1.00 96.88 199 GLU A C 1
ATOM 1522 O O . GLU A 1 199 ? -0.888 13.885 -2.749 1.00 96.88 199 GLU A O 1
ATOM 1527 N N . THR A 1 200 ? -3.058 13.278 -2.783 1.00 97.19 200 THR A N 1
ATOM 1528 C CA . THR A 1 200 ? -3.573 14.533 -2.220 1.00 97.19 200 THR A CA 1
ATOM 1529 C C . THR A 1 200 ? -2.996 14.768 -0.830 1.00 97.19 200 THR A C 1
ATOM 1531 O O . THR A 1 200 ? -2.536 15.868 -0.521 1.00 97.19 200 THR A O 1
ATOM 1534 N N . GLU A 1 201 ? -2.971 13.724 -0.005 1.00 96.75 201 GLU A N 1
ATOM 1535 C CA . GLU A 1 201 ? -2.438 13.803 1.346 1.00 96.75 201 GLU A CA 1
ATOM 1536 C C . GLU A 1 201 ? -0.923 14.019 1.350 1.00 96.75 201 GLU A C 1
ATOM 1538 O O . GLU A 1 201 ? -0.439 14.912 2.043 1.00 96.75 201 GLU A O 1
ATOM 1543 N N . LEU A 1 202 ? -0.175 13.292 0.513 1.00 95.19 202 LEU A N 1
ATOM 1544 C CA . LEU A 1 202 ? 1.270 13.480 0.379 1.00 95.19 202 LEU A CA 1
ATOM 1545 C C . LEU A 1 202 ? 1.611 14.916 -0.055 1.00 95.19 202 LEU A C 1
ATOM 1547 O O . LEU A 1 202 ? 2.508 15.537 0.510 1.00 95.19 202 LEU A O 1
ATOM 1551 N N . GLN A 1 203 ? 0.869 15.485 -1.008 1.00 95.69 203 GLN A N 1
ATOM 1552 C CA . GLN A 1 203 ? 1.030 16.891 -1.397 1.00 95.69 203 GLN A CA 1
ATOM 1553 C C . GLN A 1 203 ? 0.715 17.845 -0.237 1.00 95.69 203 GLN A C 1
ATOM 1555 O O . GLN A 1 203 ? 1.445 18.812 -0.014 1.00 95.69 203 GLN A O 1
ATOM 1560 N N . ARG A 1 204 ? -0.339 17.564 0.537 1.00 95.81 204 ARG A N 1
ATOM 1561 C CA . ARG A 1 204 ? -0.755 18.385 1.680 1.00 95.81 204 ARG A CA 1
ATOM 1562 C C . ARG A 1 204 ? 0.268 18.374 2.817 1.00 95.81 204 ARG A C 1
ATOM 1564 O O . ARG A 1 204 ? 0.533 19.422 3.400 1.00 95.81 204 ARG A O 1
ATOM 1571 N N . ILE A 1 205 ? 0.827 17.223 3.186 1.00 93.00 205 ILE A N 1
ATOM 1572 C CA . ILE A 1 205 ? 1.780 17.127 4.311 1.00 93.00 205 ILE A CA 1
ATOM 1573 C C . ILE A 1 205 ? 3.123 17.790 3.996 1.00 93.00 205 ILE A C 1
ATOM 1575 O O . ILE A 1 205 ? 3.762 18.323 4.904 1.00 93.00 205 ILE A O 1
ATOM 1579 N N . TRP A 1 206 ? 3.503 17.873 2.717 1.00 92.62 206 TRP A N 1
ATOM 1580 C CA . TRP A 1 206 ? 4.649 18.672 2.275 1.00 92.62 206 TRP A CA 1
ATOM 1581 C C . TRP A 1 206 ? 4.491 20.166 2.584 1.00 92.62 206 TRP A C 1
ATOM 1583 O O . TRP A 1 206 ? 5.470 20.824 2.926 1.00 92.62 206 TRP A O 1
ATOM 1593 N N . THR A 1 207 ? 3.272 20.713 2.568 1.00 92.69 207 THR A N 1
ATOM 1594 C CA . THR A 1 207 ? 3.045 22.118 2.955 1.00 92.69 207 THR A CA 1
ATOM 1595 C C . THR A 1 207 ? 3.054 22.332 4.473 1.00 92.69 207 THR A C 1
ATOM 1597 O O . THR A 1 207 ? 2.853 23.456 4.931 1.00 92.69 207 THR A O 1
ATOM 1600 N N . LYS A 1 208 ? 3.222 21.267 5.270 1.00 90.69 208 LYS A N 1
ATOM 1601 C CA . LYS A 1 208 ? 3.160 21.293 6.740 1.00 90.69 208 LYS A CA 1
ATOM 1602 C C . LYS A 1 208 ? 4.466 20.888 7.425 1.00 90.69 208 LYS A C 1
ATOM 1604 O O . LYS A 1 208 ? 4.471 20.740 8.644 1.00 90.69 208 LYS A O 1
ATOM 1609 N N . VAL A 1 209 ? 5.567 20.752 6.684 1.00 87.56 209 VAL A N 1
ATOM 1610 C CA . VAL A 1 209 ? 6.870 20.301 7.213 1.00 87.56 209 VAL A CA 1
ATOM 1611 C C . VAL A 1 209 ? 7.287 21.072 8.473 1.00 87.56 209 VAL A C 1
ATOM 1613 O O . VAL A 1 209 ? 7.594 20.452 9.491 1.00 87.56 209 VAL A O 1
ATOM 1616 N N . ASP A 1 210 ? 7.221 22.406 8.452 1.00 85.50 210 ASP A N 1
ATOM 1617 C CA . ASP A 1 210 ? 7.642 23.236 9.591 1.00 85.50 210 ASP A CA 1
ATOM 1618 C C . ASP A 1 210 ? 6.745 23.064 10.826 1.00 85.50 210 ASP A C 1
ATOM 1620 O O . ASP A 1 210 ? 7.225 23.061 11.960 1.00 85.50 210 ASP A O 1
ATOM 1624 N N . GLN A 1 211 ? 5.440 22.860 10.617 1.00 82.69 211 GLN A N 1
ATOM 1625 C CA . GLN A 1 211 ? 4.486 22.606 11.701 1.00 82.69 211 GLN A CA 1
ATOM 1626 C C . GLN A 1 211 ? 4.747 21.238 12.343 1.00 82.69 211 GLN A C 1
ATOM 1628 O O . GLN A 1 211 ? 4.774 21.119 13.566 1.00 82.69 211 GLN A O 1
ATOM 1633 N N . ILE A 1 212 ? 5.002 20.219 11.517 1.00 81.25 212 ILE A N 1
ATOM 1634 C CA . ILE A 1 212 ? 5.271 18.845 11.959 1.00 81.25 212 ILE A CA 1
ATOM 1635 C C . ILE A 1 212 ? 6.563 18.785 12.784 1.00 81.25 212 ILE A C 1
ATOM 1637 O O . ILE A 1 212 ? 6.572 18.198 13.866 1.00 81.25 212 ILE A O 1
ATOM 1641 N N . ARG A 1 213 ? 7.622 19.474 12.339 1.00 77.94 213 ARG A N 1
ATOM 1642 C CA . ARG A 1 213 ? 8.874 19.626 13.103 1.00 77.94 213 ARG A CA 1
ATOM 1643 C C . ARG A 1 213 ? 8.647 20.291 14.465 1.00 77.94 213 ARG A C 1
ATOM 1645 O O . ARG A 1 213 ? 9.264 19.909 15.455 1.00 77.94 213 ARG A O 1
ATOM 1652 N N . GLY A 1 214 ? 7.743 21.270 14.539 1.00 61.28 214 GLY A N 1
ATOM 1653 C CA . GLY A 1 214 ? 7.406 21.966 15.785 1.00 61.28 214 GLY A CA 1
ATOM 1654 C C . GLY A 1 214 ? 6.632 21.111 16.800 1.00 61.28 214 GLY A C 1
ATOM 1655 O O . GLY A 1 214 ? 6.833 21.257 18.008 1.00 61.28 214 GLY A O 1
ATOM 1656 N N . CYS A 1 215 ? 5.776 20.200 16.327 1.00 60.12 215 CYS A N 1
ATOM 1657 C CA . CYS A 1 215 ? 4.909 19.356 17.161 1.00 60.12 215 CYS A CA 1
ATOM 1658 C C . CYS A 1 215 ? 5.579 18.078 17.700 1.00 60.12 215 CYS A C 1
ATOM 1660 O O . CYS A 1 215 ? 5.008 17.416 18.567 1.00 60.12 215 CYS A O 1
ATOM 1662 N N . GLN A 1 216 ? 6.806 17.764 17.271 1.00 55.62 216 GLN A N 1
ATOM 1663 C CA . GLN A 1 216 ? 7.560 16.554 17.646 1.00 55.62 216 GLN A CA 1
ATOM 1664 C C . GLN A 1 216 ? 7.779 16.371 19.166 1.00 55.62 216 GLN A C 1
ATOM 1666 O O . GLN A 1 216 ? 8.185 15.305 19.616 1.00 55.62 216 GLN A O 1
ATOM 1671 N N . LYS A 1 217 ? 7.482 17.390 19.985 1.00 45.94 217 LYS A N 1
ATOM 1672 C CA . LYS A 1 217 ? 7.568 17.330 21.453 1.00 45.94 217 LYS A CA 1
ATOM 1673 C C . LYS A 1 217 ? 6.380 16.628 22.135 1.00 45.94 217 LYS A C 1
ATOM 1675 O O . LYS A 1 217 ? 6.455 16.432 23.344 1.00 45.94 217 LYS A O 1
ATOM 1680 N N . PHE A 1 218 ? 5.304 16.285 21.415 1.00 41.78 218 PHE A N 1
ATOM 1681 C CA . PHE A 1 218 ? 4.017 15.917 22.032 1.00 41.78 218 PHE A CA 1
ATOM 1682 C C . PHE A 1 218 ? 3.262 14.729 21.403 1.00 41.78 218 PHE A C 1
ATOM 1684 O O . PHE A 1 218 ? 2.062 14.599 21.630 1.00 41.78 218 PHE A O 1
ATOM 1691 N N . CYS A 1 219 ? 3.922 13.828 20.667 1.00 46.81 219 CYS A N 1
ATOM 1692 C CA . CYS A 1 219 ? 3.316 12.518 20.384 1.00 46.81 219 CYS A CA 1
ATOM 1693 C C . CYS A 1 219 ? 3.570 11.561 21.555 1.00 46.81 219 CYS A C 1
ATOM 1695 O O . CYS A 1 219 ? 4.653 11.535 22.141 1.00 46.81 219 CYS A O 1
ATOM 1697 N N . VAL A 1 220 ? 2.506 10.874 21.960 1.00 42.66 220 VAL A N 1
ATOM 1698 C CA . VAL A 1 220 ? 2.355 10.153 23.226 1.00 42.66 220 VAL A CA 1
ATOM 1699 C C . VAL A 1 220 ? 3.476 9.129 23.411 1.00 42.66 220 VAL A C 1
ATOM 1701 O O . VAL A 1 220 ? 3.550 8.132 22.701 1.00 42.66 220 VAL A O 1
ATOM 1704 N N . ARG A 1 221 ? 4.329 9.361 24.416 1.00 43.84 221 ARG A N 1
ATOM 1705 C CA . ARG A 1 221 ? 5.122 8.299 25.045 1.00 43.84 221 ARG A CA 1
ATOM 1706 C C . ARG A 1 221 ? 4.144 7.436 25.842 1.00 43.84 221 ARG A C 1
ATOM 1708 O O . ARG A 1 221 ? 3.886 7.744 27.005 1.00 43.84 221 ARG A O 1
ATOM 1715 N N . ALA A 1 222 ? 3.515 6.476 25.173 1.00 39.56 222 ALA A N 1
ATOM 1716 C CA . ALA A 1 222 ? 2.780 5.405 25.837 1.00 39.56 222 ALA A CA 1
ATOM 1717 C C . ALA A 1 222 ? 3.780 4.439 26.482 1.00 39.56 222 ALA A C 1
ATOM 1719 O O . ALA A 1 222 ? 4.813 4.155 25.830 1.00 39.56 222 ALA A O 1
#

Foldseek 3Di:
DDDDDDDDDDDQDPVNVVVVVVVPPPCPVVVVVCVVPDPPCPDDQPQQFWFDADPVRDTDDTDDDDPVVPDPDTDGPRPPVVVVVVVVVVVVVVVVVVVVVVVVVVCVCVDLVNLVLVLCCLQPNDVVSPPPVVVVVVVVVVVVVVVVVVPDDPVNVVVVVCVVVVDPDDDPVVVVVVVVVVVVVVCVVVVHDPVVVSVVVSVVVVVCSVVSNVCVVDDDPD